Protein AF-A0A943BSS3-F1 (afdb_monomer)

Structure (mmCIF, N/CA/C/O backbone):
data_AF-A0A943BSS3-F1
#
_entry.id   AF-A0A943BSS3-F1
#
loop_
_atom_site.group_PDB
_atom_site.id
_atom_site.type_symbol
_atom_site.label_atom_id
_atom_site.label_alt_id
_atom_site.label_comp_id
_atom_site.label_asym_id
_atom_site.label_entity_id
_atom_site.label_seq_id
_atom_site.pdbx_PDB_ins_code
_atom_site.Cartn_x
_atom_site.Cartn_y
_atom_site.Cartn_z
_atom_site.occupancy
_atom_site.B_iso_or_equiv
_atom_site.auth_seq_id
_atom_site.auth_comp_id
_atom_site.auth_asym_id
_atom_site.auth_atom_id
_atom_site.pdbx_PDB_model_num
ATOM 1 N N . MET A 1 1 ? 13.956 9.698 -26.900 1.00 51.44 1 MET A N 1
ATOM 2 C CA . MET A 1 1 ? 13.496 8.402 -26.352 1.00 51.44 1 MET A CA 1
ATOM 3 C C . MET A 1 1 ? 12.654 8.726 -25.128 1.00 51.44 1 MET A C 1
ATOM 5 O O . MET A 1 1 ? 13.153 9.435 -24.266 1.00 51.44 1 MET A O 1
ATOM 9 N N . ARG A 1 2 ? 11.369 8.351 -25.101 1.00 75.06 2 ARG A N 1
ATOM 10 C CA . ARG A 1 2 ? 10.445 8.711 -24.008 1.00 75.06 2 ARG A CA 1
ATOM 11 C C . ARG A 1 2 ? 10.320 7.549 -23.025 1.00 75.06 2 ARG A C 1
ATOM 13 O O . ARG A 1 2 ? 10.444 6.405 -23.441 1.00 75.06 2 ARG A O 1
ATOM 20 N N . LEU A 1 3 ? 10.049 7.858 -21.759 1.00 84.06 3 LEU A N 1
ATOM 21 C CA . LEU A 1 3 ? 9.615 6.866 -20.773 1.00 84.06 3 LEU A CA 1
ATOM 22 C C . LEU A 1 3 ? 8.217 6.378 -21.173 1.00 84.06 3 LEU A C 1
ATOM 24 O O . LEU A 1 3 ? 7.279 7.179 -21.187 1.00 84.06 3 LEU A O 1
ATOM 28 N N . LEU A 1 4 ? 8.088 5.099 -21.529 1.00 86.12 4 LEU A N 1
ATOM 29 C CA . LEU A 1 4 ? 6.914 4.574 -22.239 1.00 86.12 4 LEU A CA 1
ATOM 30 C C . LEU A 1 4 ? 5.620 4.692 -21.421 1.00 86.12 4 LEU A C 1
ATOM 32 O O . LEU A 1 4 ? 4.562 5.019 -21.958 1.00 86.12 4 LEU A O 1
ATOM 36 N N . TYR A 1 5 ? 5.717 4.468 -20.110 1.00 89.88 5 TYR A N 1
ATOM 37 C CA . TYR A 1 5 ? 4.555 4.354 -19.228 1.00 89.88 5 TYR A CA 1
ATOM 38 C C . TYR A 1 5 ? 4.285 5.577 -18.361 1.00 89.88 5 TYR A C 1
ATOM 40 O O . TYR A 1 5 ? 3.317 5.566 -17.609 1.00 89.88 5 TYR A O 1
ATOM 48 N N . ALA A 1 6 ? 5.062 6.658 -18.490 1.00 85.25 6 ALA A N 1
ATOM 49 C CA . ALA A 1 6 ? 4.894 7.850 -17.651 1.00 85.25 6 ALA A CA 1
ATOM 50 C C . ALA A 1 6 ? 3.444 8.376 -17.658 1.00 85.25 6 ALA A C 1
ATOM 52 O O . ALA A 1 6 ? 2.872 8.624 -16.603 1.00 85.25 6 ALA A O 1
ATOM 53 N N . GLN A 1 7 ? 2.820 8.445 -18.839 1.00 88.50 7 GLN A N 1
ATOM 54 C CA . GLN A 1 7 ? 1.443 8.929 -19.008 1.00 88.50 7 GLN A CA 1
ATOM 55 C C . GLN A 1 7 ? 0.365 7.935 -18.548 1.00 88.50 7 GLN A C 1
ATOM 57 O O . GLN A 1 7 ? -0.782 8.328 -18.363 1.00 88.50 7 GLN A O 1
ATOM 62 N N . LYS A 1 8 ? 0.714 6.654 -18.380 1.00 89.69 8 LYS A N 1
ATOM 63 C CA . LYS A 1 8 ? -0.203 5.591 -17.943 1.00 89.69 8 LYS A CA 1
ATOM 64 C C . LYS A 1 8 ? -0.042 5.237 -16.462 1.00 89.69 8 LYS A C 1
ATOM 66 O O . LYS A 1 8 ? -0.850 4.494 -15.926 1.00 89.69 8 LYS A O 1
ATOM 71 N N . ALA A 1 9 ? 0.969 5.785 -15.790 1.00 89.75 9 ALA A N 1
ATOM 72 C CA . ALA A 1 9 ? 1.308 5.460 -14.406 1.00 89.75 9 ALA A CA 1
ATOM 73 C C . ALA A 1 9 ? 0.610 6.362 -13.367 1.00 89.75 9 ALA A C 1
ATOM 75 O O . ALA A 1 9 ? 1.067 6.472 -12.233 1.00 89.75 9 ALA A O 1
ATOM 76 N N . GLY A 1 10 ? -0.471 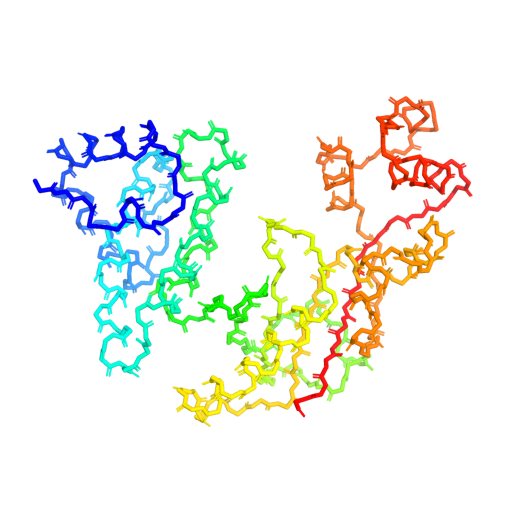7.054 -13.749 1.00 91.12 10 GLY A N 1
ATOM 77 C CA . GLY A 1 10 ? -1.236 7.911 -12.834 1.00 91.12 10 GLY A CA 1
ATOM 78 C C . GLY A 1 10 ? -0.480 9.145 -12.323 1.00 91.12 10 GLY A C 1
ATOM 79 O O . GLY A 1 10 ? -0.863 9.718 -11.308 1.00 91.12 10 GLY A O 1
ATOM 80 N N . ILE A 1 11 ? 0.605 9.546 -12.991 1.00 95.12 11 ILE A N 1
ATOM 81 C CA . ILE A 1 11 ? 1.418 10.704 -12.606 1.00 95.12 11 ILE A CA 1
ATOM 82 C C . ILE A 1 11 ? 0.799 11.984 -13.185 1.00 95.12 11 ILE A C 1
ATOM 84 O O . ILE A 1 11 ? 0.316 12.005 -14.317 1.00 95.12 11 ILE A O 1
ATOM 88 N N . GLU A 1 12 ? 0.856 13.070 -12.415 1.00 94.94 12 GLU A N 1
ATOM 89 C CA . GLU A 1 12 ? 0.438 14.406 -12.846 1.00 94.94 12 GLU A CA 1
ATOM 90 C C . GLU A 1 12 ? 1.186 14.852 -14.127 1.00 94.94 12 GLU A C 1
ATOM 92 O O . GLU A 1 12 ? 2.345 14.489 -14.362 1.00 94.94 12 GLU A O 1
ATOM 97 N N . ARG A 1 13 ? 0.503 15.597 -15.004 1.00 94.25 13 ARG A N 1
ATOM 98 C CA . ARG A 1 13 ? 0.972 15.903 -16.362 1.00 94.25 13 ARG A CA 1
ATOM 99 C C . ARG A 1 13 ? 2.279 16.697 -16.374 1.00 94.25 13 ARG A C 1
ATOM 101 O O . ARG A 1 13 ? 3.192 16.325 -17.115 1.00 94.25 13 ARG A O 1
ATOM 108 N N . ASP A 1 14 ? 2.396 17.749 -15.573 1.00 95.81 14 ASP A N 1
ATOM 109 C CA . ASP A 1 14 ? 3.599 18.583 -15.536 1.00 95.81 14 ASP A CA 1
ATOM 110 C C . ASP A 1 14 ? 4.799 17.779 -15.024 1.00 95.81 14 ASP A C 1
ATOM 112 O O . ASP A 1 14 ? 5.904 17.861 -15.578 1.00 95.81 14 ASP A O 1
ATOM 116 N N . LEU A 1 15 ? 4.591 16.927 -14.013 1.00 96.81 15 LEU A N 1
ATOM 117 C CA . LEU A 1 15 ? 5.623 16.005 -13.545 1.00 96.81 15 LEU A CA 1
ATOM 118 C C . LEU A 1 15 ? 6.009 14.971 -14.618 1.00 96.81 15 LEU A C 1
ATOM 120 O O . LEU A 1 15 ? 7.204 14.706 -14.786 1.00 96.81 15 LEU A O 1
ATOM 124 N N . CYS A 1 16 ? 5.050 14.434 -15.383 1.00 96.00 16 CYS A N 1
ATOM 125 C CA . CYS A 1 16 ? 5.323 13.540 -16.516 1.00 96.00 16 CYS A CA 1
ATOM 126 C C . CYS A 1 16 ? 6.240 14.197 -17.552 1.00 96.00 16 CYS A C 1
ATOM 128 O O . CYS A 1 16 ? 7.244 13.613 -17.973 1.00 96.00 16 CYS A O 1
ATOM 130 N N . GLU A 1 17 ? 5.922 15.425 -17.961 1.00 95.00 17 GLU A N 1
ATOM 131 C CA . GLU A 1 17 ? 6.738 16.164 -18.923 1.00 95.00 17 GLU A CA 1
ATOM 132 C C . GLU A 1 17 ? 8.134 16.444 -18.363 1.00 95.00 17 GLU A C 1
ATOM 134 O O . GLU A 1 17 ? 9.143 16.250 -19.050 1.00 95.00 17 GLU A O 1
ATOM 139 N N . LYS A 1 18 ? 8.210 16.845 -17.091 1.00 96.56 18 LYS A N 1
ATOM 140 C CA . LYS A 1 18 ? 9.469 17.125 -16.401 1.00 96.56 18 LYS A CA 1
ATOM 141 C C . LYS A 1 18 ? 10.369 15.894 -16.328 1.00 96.56 18 LYS A C 1
ATOM 143 O O . LYS A 1 18 ? 11.560 16.008 -16.624 1.00 96.56 18 LYS A O 1
ATOM 148 N N . VAL A 1 19 ? 9.835 14.729 -15.954 1.00 97.31 19 VAL A N 1
ATOM 149 C CA . VAL A 1 19 ? 10.632 13.497 -15.854 1.00 97.31 19 VAL A CA 1
ATOM 150 C C . VAL A 1 19 ? 11.053 12.982 -17.229 1.00 97.31 19 VAL A C 1
ATOM 152 O O . VAL A 1 19 ? 12.186 12.532 -17.373 1.00 97.31 19 VAL A O 1
ATOM 155 N N . CYS A 1 20 ? 10.218 13.135 -18.262 1.00 96.00 20 CYS A N 1
ATOM 156 C CA . CYS A 1 20 ? 10.593 12.774 -19.631 1.00 96.00 20 CYS A CA 1
ATOM 157 C C . CYS A 1 20 ? 11.745 13.646 -20.156 1.00 96.00 20 CYS A C 1
ATOM 159 O O . CYS A 1 20 ? 12.743 13.112 -20.635 1.00 96.00 20 CYS A O 1
ATOM 161 N N . ARG A 1 21 ? 11.679 14.976 -19.983 1.00 95.81 21 ARG A N 1
ATOM 162 C CA . ARG A 1 21 ? 12.788 15.884 -20.349 1.00 95.81 21 ARG A CA 1
ATOM 163 C C . ARG A 1 21 ? 14.048 15.611 -19.525 1.00 95.81 21 ARG A C 1
ATOM 165 O O . ARG A 1 21 ? 15.166 15.777 -20.010 1.00 95.81 21 ARG A O 1
ATOM 172 N N . TYR A 1 22 ? 13.885 15.228 -18.258 1.00 96.75 22 TYR A N 1
ATOM 173 C CA . TYR A 1 22 ? 15.005 14.835 -17.407 1.00 96.75 22 TYR A CA 1
ATOM 174 C C . TYR A 1 22 ? 15.656 13.541 -17.902 1.00 96.75 22 TYR A C 1
ATOM 176 O O . TYR A 1 22 ? 16.883 13.468 -17.946 1.00 96.75 22 TYR A O 1
ATOM 184 N N . TYR A 1 23 ? 14.854 12.557 -18.316 1.00 96.94 23 TYR A N 1
ATOM 185 C CA . TYR A 1 23 ? 15.327 11.298 -18.880 1.00 96.94 23 TYR A CA 1
ATOM 186 C C . TYR A 1 23 ? 16.159 11.510 -20.143 1.00 96.94 23 TYR A C 1
ATOM 188 O O . TYR A 1 23 ? 17.275 11.010 -20.209 1.00 96.94 23 TYR A O 1
ATOM 196 N N . GLU A 1 24 ? 15.684 12.326 -21.085 1.00 95.06 24 GLU A N 1
ATOM 197 C CA . GLU A 1 24 ? 16.395 12.613 -22.343 1.00 95.06 24 GLU A CA 1
ATOM 198 C C . GLU A 1 24 ? 17.810 13.176 -22.134 1.00 95.06 24 GLU A C 1
ATOM 200 O O . GLU A 1 24 ? 18.685 12.971 -22.967 1.00 95.06 24 GLU A O 1
ATOM 205 N N . LYS A 1 25 ? 18.058 13.856 -21.008 1.00 95.31 25 LYS A N 1
ATOM 206 C CA . LYS A 1 25 ? 19.373 14.419 -20.660 1.00 95.31 25 LYS A CA 1
ATOM 207 C C . LYS A 1 25 ? 20.292 13.453 -19.902 1.00 95.31 25 LYS A C 1
ATOM 209 O O . LYS A 1 25 ? 21.470 13.756 -19.734 1.00 95.31 25 LYS A O 1
ATOM 214 N N . HIS A 1 26 ? 19.767 12.345 -19.378 1.00 95.88 26 HIS A N 1
ATOM 215 C CA . HIS A 1 26 ? 20.481 11.460 -18.443 1.00 95.88 26 HIS A CA 1
ATOM 216 C C . HIS A 1 26 ? 20.252 9.965 -18.731 1.00 95.88 26 HIS A C 1
ATOM 218 O O . HIS A 1 26 ? 20.442 9.127 -17.841 1.00 95.88 26 HIS A O 1
ATOM 224 N N . ASP A 1 27 ? 19.830 9.628 -19.946 1.00 94.81 27 ASP A N 1
ATOM 225 C CA . ASP A 1 27 ? 19.319 8.316 -20.345 1.00 94.81 27 ASP A CA 1
ATOM 226 C C . ASP A 1 27 ? 20.287 7.169 -20.030 1.00 94.81 27 ASP A C 1
ATOM 228 O O . ASP A 1 27 ? 19.897 6.206 -19.375 1.00 94.81 27 ASP A O 1
ATOM 232 N N . ALA A 1 28 ? 21.569 7.294 -20.374 1.00 96.31 28 ALA A N 1
ATOM 233 C CA . ALA A 1 28 ? 22.574 6.262 -20.141 1.00 96.31 28 ALA A CA 1
ATOM 234 C C . ALA A 1 28 ? 22.694 5.897 -18.650 1.00 96.31 28 ALA A C 1
ATOM 236 O O . ALA A 1 28 ? 22.746 4.722 -18.273 1.00 96.31 28 ALA A O 1
ATOM 237 N N . LYS A 1 29 ? 22.693 6.907 -17.770 1.00 97.62 29 LYS A N 1
ATOM 238 C CA . LYS A 1 29 ? 22.801 6.703 -16.319 1.00 97.62 29 LYS A CA 1
ATOM 239 C C . LYS A 1 29 ? 21.507 6.151 -15.727 1.00 97.62 29 LYS A C 1
ATOM 241 O O . LYS A 1 29 ? 21.571 5.324 -14.814 1.00 97.62 29 LYS A O 1
ATOM 246 N N . ILE A 1 30 ? 20.360 6.620 -16.219 1.00 98.31 30 ILE A N 1
ATOM 247 C CA . ILE A 1 30 ? 19.044 6.147 -15.783 1.00 98.31 30 ILE A CA 1
ATOM 248 C C . ILE A 1 30 ? 18.852 4.695 -16.203 1.00 98.31 30 ILE A C 1
ATOM 250 O O . ILE A 1 30 ? 18.574 3.883 -15.335 1.00 98.31 30 ILE A O 1
ATOM 254 N N . ASN A 1 31 ? 19.103 4.337 -17.464 1.00 98.00 31 ASN A N 1
ATOM 255 C CA . ASN A 1 31 ? 18.974 2.965 -17.963 1.00 98.00 31 ASN A CA 1
ATOM 256 C C . ASN A 1 31 ? 19.828 1.990 -17.139 1.00 98.00 31 ASN A C 1
ATOM 258 O O . ASN A 1 31 ? 19.304 1.023 -16.595 1.00 98.00 31 ASN A O 1
ATOM 262 N N . LYS A 1 32 ? 21.113 2.310 -16.922 1.00 98.06 32 LYS A N 1
ATOM 263 C CA . LYS A 1 32 ? 22.016 1.485 -16.099 1.00 98.06 32 LYS A CA 1
ATOM 264 C C . LYS A 1 32 ? 21.546 1.333 -14.648 1.00 98.06 32 LYS A C 1
ATOM 266 O O . LYS A 1 32 ? 21.834 0.334 -13.997 1.00 98.06 32 LYS A O 1
ATOM 271 N N . THR A 1 33 ? 20.903 2.357 -14.090 1.00 98.38 33 THR A N 1
ATOM 272 C CA . THR A 1 33 ? 20.447 2.332 -12.692 1.00 98.38 33 THR A CA 1
ATOM 273 C C . THR A 1 33 ? 19.078 1.663 -12.559 1.00 98.38 33 THR A C 1
ATOM 275 O O . THR A 1 33 ? 18.853 0.948 -11.590 1.00 98.38 33 THR A O 1
ATOM 278 N N . ALA A 1 34 ? 18.195 1.841 -13.540 1.00 98.25 34 ALA A N 1
ATOM 279 C CA . ALA A 1 34 ? 16.907 1.169 -13.645 1.00 98.25 34 ALA A CA 1
ATOM 280 C C . ALA A 1 34 ? 17.079 -0.346 -13.779 1.00 98.25 34 ALA A C 1
ATOM 282 O O . ALA A 1 34 ? 16.405 -1.089 -13.079 1.00 98.25 34 ALA A O 1
ATOM 283 N N . GLU A 1 35 ? 18.034 -0.799 -14.595 1.00 98.38 35 GLU A N 1
ATOM 284 C CA . GLU A 1 35 ? 18.385 -2.218 -14.705 1.00 98.38 35 GLU A CA 1
ATOM 285 C C . GLU A 1 35 ? 18.848 -2.790 -13.357 1.00 98.38 35 GLU A C 1
ATOM 287 O O . GLU A 1 35 ? 18.368 -3.831 -12.926 1.00 98.38 35 GLU A O 1
ATOM 292 N N . LYS A 1 36 ? 19.715 -2.080 -12.622 1.00 98.31 36 LYS A N 1
ATOM 293 C CA . LYS A 1 36 ? 20.125 -2.503 -11.270 1.00 98.31 36 LYS A CA 1
ATOM 294 C C . LYS A 1 36 ? 18.947 -2.605 -10.305 1.00 98.31 36 LYS A C 1
ATOM 296 O O . LYS A 1 36 ? 18.897 -3.546 -9.520 1.00 98.31 36 LYS A O 1
ATOM 301 N N . PHE A 1 37 ? 18.033 -1.637 -10.353 1.00 98.38 37 PHE A N 1
ATOM 302 C CA . PHE A 1 37 ? 16.828 -1.640 -9.529 1.00 98.38 37 PHE A CA 1
ATOM 303 C C . PHE A 1 37 ? 15.933 -2.840 -9.863 1.00 98.38 37 PHE A C 1
ATOM 305 O O . PHE A 1 37 ? 15.531 -3.580 -8.967 1.00 98.38 37 PHE A O 1
ATOM 312 N N . TYR A 1 38 ? 15.703 -3.076 -11.157 1.00 98.38 38 TYR A N 1
ATOM 313 C CA . TYR A 1 38 ? 14.974 -4.231 -11.675 1.00 98.38 38 TYR A CA 1
ATOM 314 C C . TYR A 1 38 ? 15.592 -5.558 -11.220 1.00 98.38 38 TYR A C 1
ATOM 316 O O . TYR A 1 38 ? 14.886 -6.412 -10.700 1.00 98.38 38 TYR A O 1
ATOM 324 N N . LEU A 1 39 ? 16.919 -5.682 -11.260 1.00 97.75 39 LEU A N 1
ATOM 325 C CA . LEU A 1 39 ? 17.653 -6.865 -10.792 1.00 97.75 39 LEU A CA 1
ATOM 326 C C . LEU A 1 39 ? 17.740 -6.999 -9.254 1.00 97.75 39 LEU A C 1
ATOM 328 O O . LEU A 1 39 ? 18.481 -7.842 -8.754 1.00 97.75 39 LEU A O 1
ATOM 332 N N . GLY A 1 40 ? 17.025 -6.170 -8.488 1.00 96.19 40 GLY A N 1
ATOM 333 C CA . GLY A 1 40 ? 16.893 -6.320 -7.033 1.00 96.19 40 GLY A CA 1
ATOM 334 C C . GLY A 1 40 ? 17.825 -5.450 -6.188 1.00 96.19 40 GLY A C 1
ATOM 335 O O . GLY A 1 40 ? 17.764 -5.504 -4.962 1.00 96.19 40 GLY A O 1
ATOM 336 N N . ASN A 1 41 ? 18.667 -4.609 -6.796 1.00 96.81 41 ASN A N 1
ATOM 337 C CA . ASN A 1 41 ? 19.534 -3.687 -6.061 1.00 96.81 41 ASN A CA 1
ATOM 338 C C . ASN A 1 41 ? 18.831 -2.343 -5.817 1.00 96.81 41 ASN A C 1
ATOM 340 O O . ASN A 1 41 ? 19.109 -1.352 -6.491 1.00 96.81 41 ASN A O 1
ATOM 344 N N . ASP A 1 42 ? 17.943 -2.286 -4.825 1.00 93.62 42 ASP A N 1
ATOM 345 C CA . ASP A 1 42 ? 17.224 -1.060 -4.453 1.00 93.62 42 ASP A CA 1
ATOM 346 C C . ASP A 1 42 ? 18.146 0.051 -3.910 1.00 93.62 42 ASP A C 1
ATOM 348 O O . ASP A 1 42 ? 17.896 1.246 -4.109 1.00 93.62 42 ASP A O 1
ATOM 352 N N . LEU A 1 43 ? 19.273 -0.324 -3.300 1.00 96.56 43 LEU A N 1
ATOM 353 C CA . LEU A 1 43 ? 20.273 0.605 -2.770 1.00 96.56 43 LEU A CA 1
ATOM 354 C C . LEU A 1 43 ? 20.869 1.529 -3.842 1.00 96.56 43 LEU A C 1
ATOM 356 O O . LEU A 1 43 ? 21.365 2.608 -3.503 1.00 96.56 43 LEU A O 1
ATOM 360 N N . CYS A 1 44 ? 20.793 1.168 -5.129 1.00 97.25 44 CYS A N 1
ATOM 361 C CA . CYS A 1 44 ? 21.296 2.001 -6.224 1.00 97.25 44 CYS A CA 1
ATOM 362 C C . CYS A 1 44 ? 20.599 3.374 -6.323 1.00 97.25 44 CYS A C 1
ATOM 364 O O . CYS A 1 44 ? 21.159 4.312 -6.905 1.00 97.25 44 CYS A O 1
ATOM 366 N N . LEU A 1 45 ? 19.405 3.506 -5.733 1.00 97.81 45 LEU A N 1
ATOM 367 C CA . LEU A 1 45 ? 18.601 4.731 -5.686 1.00 97.81 45 LEU A CA 1
ATOM 368 C C . LEU A 1 45 ? 18.784 5.556 -4.398 1.00 97.81 45 LEU A C 1
ATOM 370 O O . LEU A 1 45 ? 18.246 6.668 -4.282 1.00 97.81 45 LEU A O 1
ATOM 374 N N . ASN A 1 46 ? 19.588 5.076 -3.445 1.00 96.81 46 ASN A N 1
ATOM 375 C CA . ASN A 1 46 ? 19.939 5.854 -2.259 1.00 96.81 46 ASN A CA 1
ATOM 376 C C . ASN A 1 46 ? 20.689 7.138 -2.657 1.00 96.81 46 ASN A C 1
ATOM 378 O O . ASN A 1 46 ? 21.498 7.156 -3.589 1.00 96.81 46 ASN A O 1
ATOM 382 N N . ASN A 1 47 ? 20.408 8.228 -1.938 1.00 95.38 47 ASN A N 1
ATOM 383 C CA . ASN A 1 47 ? 21.024 9.549 -2.136 1.00 95.38 47 ASN A CA 1
ATOM 384 C C . ASN A 1 47 ? 20.873 10.139 -3.556 1.00 95.38 47 ASN A C 1
ATOM 386 O O . ASN A 1 47 ? 21.588 11.070 -3.923 1.00 95.38 47 ASN A O 1
ATOM 390 N N . LYS A 1 48 ? 19.968 9.599 -4.383 1.00 97.50 48 LYS A N 1
ATOM 391 C CA . LYS A 1 48 ? 19.583 10.195 -5.669 1.00 97.50 48 LYS A CA 1
ATOM 392 C C . LYS A 1 48 ? 18.474 11.221 -5.464 1.00 97.50 48 LYS A C 1
ATOM 394 O O . LYS A 1 48 ? 17.725 11.134 -4.496 1.00 97.50 48 LYS A O 1
ATOM 399 N N . SER A 1 49 ? 18.362 12.173 -6.388 1.00 98.00 49 SER A N 1
ATOM 400 C CA . SER A 1 49 ? 17.230 13.098 -6.396 1.00 98.00 49 SER A CA 1
ATOM 401 C C . SER A 1 49 ? 15.927 12.347 -6.672 1.00 98.00 49 SER A C 1
ATOM 403 O O . SER A 1 49 ? 15.913 11.346 -7.392 1.00 98.00 49 SER A O 1
ATOM 405 N N . ASP A 1 50 ? 14.821 12.861 -6.149 1.00 98.31 50 ASP A N 1
ATOM 406 C CA . ASP A 1 50 ? 13.498 12.252 -6.319 1.00 98.31 50 ASP A CA 1
ATOM 407 C C . ASP A 1 50 ? 13.089 12.130 -7.791 1.00 98.31 50 ASP A C 1
ATOM 409 O O . ASP A 1 50 ? 12.470 11.145 -8.189 1.00 98.31 50 ASP A O 1
ATOM 413 N N . LEU A 1 51 ? 13.487 13.089 -8.633 1.00 97.94 51 LEU A N 1
ATOM 414 C CA . LEU A 1 51 ? 13.232 13.028 -10.072 1.00 97.94 51 LEU A CA 1
ATOM 415 C C . LEU A 1 51 ? 14.058 11.930 -10.763 1.00 97.94 51 LEU A C 1
ATOM 417 O O . LEU A 1 51 ? 13.559 11.258 -11.663 1.00 97.94 51 LEU A O 1
ATOM 421 N N . PHE A 1 52 ? 15.301 11.708 -10.322 1.00 98.50 52 PHE A N 1
ATOM 422 C CA . PHE A 1 52 ? 16.133 10.616 -10.831 1.00 98.50 52 PHE A CA 1
ATOM 423 C C . PHE A 1 52 ? 15.571 9.253 -10.414 1.00 98.50 52 PHE A C 1
ATOM 425 O O . PHE A 1 52 ? 15.530 8.333 -11.229 1.00 98.50 52 PHE A O 1
ATOM 432 N N . ARG A 1 53 ? 15.102 9.129 -9.164 1.00 98.62 53 ARG A N 1
ATOM 433 C CA . ARG A 1 53 ? 14.415 7.926 -8.668 1.00 98.62 53 ARG A CA 1
ATOM 434 C C . ARG A 1 53 ? 13.170 7.625 -9.491 1.00 98.62 53 ARG A C 1
ATOM 436 O O . ARG A 1 53 ? 13.034 6.504 -9.966 1.00 98.62 53 ARG A O 1
ATOM 443 N N . LEU A 1 54 ? 12.327 8.633 -9.723 1.00 98.44 54 LEU A N 1
ATOM 444 C CA . LEU A 1 54 ? 11.123 8.498 -10.541 1.00 98.44 54 LEU A CA 1
ATOM 445 C C . LEU A 1 54 ? 11.453 8.000 -11.954 1.00 98.44 54 LEU A C 1
ATOM 447 O O . LEU A 1 54 ? 10.855 7.033 -12.415 1.00 98.44 54 LEU A O 1
ATOM 451 N N . ALA A 1 55 ? 12.443 8.606 -12.617 1.00 98.31 55 ALA A N 1
ATOM 452 C CA . ALA A 1 55 ? 12.848 8.187 -13.957 1.00 98.31 55 ALA A CA 1
ATOM 453 C C . ALA A 1 55 ? 13.375 6.741 -13.991 1.00 98.31 55 ALA A C 1
ATOM 455 O O . ALA A 1 55 ? 13.064 5.999 -14.920 1.00 98.31 55 ALA A O 1
ATOM 456 N N . CYS A 1 56 ? 14.144 6.323 -12.977 1.00 98.38 56 CYS A N 1
ATOM 457 C CA . CYS A 1 56 ? 14.644 4.950 -12.890 1.00 98.38 56 CYS A CA 1
ATOM 458 C C . CYS A 1 56 ? 13.524 3.934 -12.666 1.00 98.38 56 CYS A C 1
ATOM 460 O O . CYS A 1 56 ? 13.541 2.891 -13.308 1.00 98.38 56 CYS A O 1
ATOM 462 N N . VAL A 1 57 ? 12.555 4.226 -11.794 1.00 98.38 57 VAL A N 1
ATOM 463 C CA . VAL A 1 57 ? 11.427 3.314 -11.540 1.00 98.38 57 VAL A CA 1
ATOM 464 C C . VAL A 1 57 ? 10.514 3.221 -12.766 1.00 98.38 57 VAL A C 1
ATOM 466 O O . VAL A 1 57 ? 10.162 2.119 -13.169 1.00 98.38 57 VAL A O 1
ATOM 469 N N . LEU A 1 58 ? 10.213 4.344 -13.429 1.00 98.06 58 LEU A N 1
ATOM 470 C CA . LEU A 1 58 ? 9.452 4.335 -14.686 1.00 98.06 58 LEU A CA 1
ATOM 471 C C . LEU A 1 58 ? 10.151 3.524 -15.777 1.00 98.06 58 LEU A C 1
ATOM 473 O O . LEU A 1 58 ? 9.495 2.780 -16.499 1.00 98.06 58 LEU A O 1
ATOM 477 N N . LYS A 1 59 ? 11.480 3.638 -15.878 1.00 98.06 59 LYS A N 1
ATOM 478 C CA . LYS A 1 59 ? 12.254 2.815 -16.806 1.00 98.06 59 LYS A CA 1
ATOM 479 C C . LYS A 1 59 ? 12.260 1.342 -16.388 1.00 98.06 59 LYS A C 1
ATOM 481 O O . LYS A 1 59 ? 12.194 0.478 -17.253 1.00 98.06 59 LYS A O 1
ATOM 486 N N . ALA A 1 60 ? 12.303 1.047 -15.089 1.00 98.19 60 ALA A N 1
ATOM 487 C CA . ALA A 1 60 ? 12.237 -0.321 -14.582 1.00 98.19 60 ALA A CA 1
ATOM 488 C C . ALA A 1 60 ? 10.901 -1.002 -14.918 1.00 98.19 60 ALA A C 1
ATOM 490 O O . ALA A 1 60 ? 10.899 -2.173 -15.283 1.00 98.19 60 ALA A O 1
ATOM 491 N N . PHE A 1 61 ? 9.791 -0.256 -14.906 1.00 98.12 61 PHE A N 1
ATOM 492 C CA . PHE A 1 61 ? 8.487 -0.768 -15.332 1.00 98.12 61 PHE A CA 1
ATOM 493 C C . PHE A 1 61 ? 8.446 -1.223 -16.796 1.00 98.12 61 PHE A C 1
ATOM 495 O O . PHE A 1 61 ? 7.627 -2.072 -17.130 1.00 98.12 61 PHE A O 1
ATOM 502 N N . GLU A 1 62 ? 9.333 -0.731 -17.666 1.00 96.81 62 GLU A N 1
ATOM 503 C CA . GLU A 1 62 ? 9.461 -1.257 -19.032 1.00 96.81 62 GLU A CA 1
ATOM 504 C C . GLU A 1 62 ? 10.010 -2.689 -19.047 1.00 96.81 62 GLU A C 1
ATOM 506 O O . GLU A 1 62 ? 9.554 -3.506 -19.843 1.00 96.81 62 GLU A O 1
ATOM 511 N N . TYR A 1 63 ? 10.935 -3.025 -18.141 1.00 97.12 63 TYR A N 1
ATOM 512 C CA . TYR A 1 63 ? 11.396 -4.405 -17.964 1.00 97.12 63 TYR A CA 1
ATOM 513 C C . TYR A 1 63 ? 10.315 -5.261 -17.308 1.00 97.12 63 TYR A C 1
ATOM 515 O O . TYR A 1 63 ? 9.988 -6.324 -17.825 1.00 97.12 63 TYR A O 1
ATOM 523 N N . THR A 1 64 ? 9.701 -4.757 -16.234 1.00 97.50 64 THR A N 1
ATOM 524 C CA . THR A 1 64 ? 8.623 -5.454 -15.525 1.00 97.50 64 THR A CA 1
ATOM 525 C C . THR A 1 64 ? 7.451 -5.780 -16.450 1.00 97.50 64 THR A C 1
ATOM 527 O O . THR A 1 64 ? 6.900 -6.870 -16.364 1.00 97.50 64 THR A O 1
ATOM 530 N N . HIS A 1 65 ? 7.076 -4.893 -17.376 1.00 98.25 65 HIS A N 1
ATOM 531 C CA . HIS A 1 65 ? 6.002 -5.186 -18.331 1.00 98.25 65 HIS A CA 1
ATOM 532 C C . HIS A 1 65 ? 6.310 -6.401 -19.218 1.00 98.25 65 HIS A C 1
ATOM 534 O O . HIS A 1 65 ? 5.417 -7.205 -19.469 1.00 98.25 65 HIS A O 1
ATOM 540 N N . ASN A 1 66 ? 7.572 -6.608 -19.612 1.00 98.00 66 ASN A N 1
ATOM 541 C CA . ASN A 1 66 ? 7.958 -7.827 -20.330 1.00 98.00 66 ASN A CA 1
ATOM 542 C C . ASN A 1 66 ? 7.719 -9.083 -19.479 1.00 98.00 66 ASN A C 1
ATOM 544 O O . ASN A 1 66 ? 7.322 -10.115 -20.020 1.00 98.00 66 ASN A O 1
ATOM 548 N N . ASP A 1 67 ? 7.911 -8.998 -18.160 1.00 98.12 67 ASP A N 1
ATOM 549 C CA . ASP A 1 67 ? 7.596 -10.102 -17.252 1.00 98.12 67 ASP A CA 1
ATOM 550 C C . ASP A 1 67 ? 6.085 -10.336 -17.152 1.00 98.12 67 ASP A C 1
ATOM 552 O O . ASP A 1 67 ? 5.658 -11.489 -17.172 1.00 98.12 67 ASP A O 1
ATOM 556 N N . TYR A 1 68 ? 5.260 -9.283 -17.126 1.00 98.44 68 TYR A N 1
ATOM 557 C CA . TYR A 1 68 ? 3.797 -9.420 -17.215 1.00 98.44 68 TYR A CA 1
ATOM 558 C C . TYR A 1 68 ? 3.387 -10.151 -18.500 1.00 98.44 68 TYR A C 1
ATOM 560 O O . TYR A 1 68 ? 2.665 -11.145 -18.435 1.00 98.44 68 TYR A O 1
ATOM 568 N N . VAL A 1 69 ? 3.920 -9.731 -19.654 1.00 98.38 69 VAL A N 1
ATOM 569 C CA . VAL A 1 69 ? 3.659 -10.370 -20.956 1.00 98.38 69 VAL A CA 1
ATOM 570 C C . VAL A 1 69 ? 4.103 -11.835 -20.954 1.00 98.38 69 VAL A C 1
ATOM 572 O O . VAL A 1 69 ? 3.350 -12.711 -21.382 1.00 98.38 69 VAL A O 1
ATOM 575 N N . LYS A 1 70 ? 5.299 -12.131 -20.432 1.00 98.06 70 LYS A N 1
ATOM 576 C CA . LYS A 1 70 ? 5.834 -13.499 -20.340 1.00 98.06 70 LYS A CA 1
ATOM 577 C C . LYS A 1 70 ? 4.958 -14.403 -19.470 1.00 98.06 70 LYS A C 1
ATOM 579 O O . LYS A 1 70 ? 4.743 -15.559 -19.831 1.00 98.06 70 LYS A O 1
ATOM 584 N N . ASN A 1 71 ? 4.438 -13.872 -18.365 1.00 97.50 71 ASN A N 1
ATOM 585 C CA . ASN A 1 71 ? 3.531 -14.576 -17.456 1.00 97.50 71 ASN A CA 1
ATOM 586 C C . ASN A 1 71 ? 2.058 -14.505 -17.893 1.00 97.50 71 ASN A C 1
ATOM 588 O O . ASN A 1 71 ? 1.193 -15.030 -17.201 1.00 97.50 71 ASN A O 1
ATOM 592 N N . ARG A 1 72 ? 1.769 -13.891 -19.051 1.00 98.06 72 ARG A N 1
ATOM 593 C CA . ARG A 1 72 ? 0.418 -13.723 -19.613 1.00 98.06 72 ARG A CA 1
ATOM 594 C C . ARG A 1 72 ? -0.550 -12.985 -18.681 1.00 98.06 72 ARG A C 1
ATOM 596 O O . ARG A 1 72 ? -1.756 -13.190 -18.763 1.00 98.06 72 ARG A O 1
ATOM 603 N N . ILE A 1 73 ? -0.028 -12.109 -17.828 1.00 98.56 73 ILE A N 1
ATOM 604 C CA . ILE A 1 73 ? -0.838 -11.231 -16.986 1.00 98.56 73 ILE A CA 1
ATOM 605 C C . ILE A 1 73 ? -1.244 -10.017 -17.826 1.00 98.56 73 ILE A C 1
ATOM 607 O O . ILE A 1 73 ? -0.406 -9.405 -18.485 1.00 98.56 73 ILE A O 1
ATOM 611 N N . SER A 1 74 ? -2.531 -9.667 -17.805 1.00 98.06 74 SER A N 1
ATOM 612 C CA . SER A 1 74 ? -3.086 -8.591 -18.635 1.00 98.06 74 SER A CA 1
ATOM 613 C C . SER A 1 74 ? -2.441 -7.224 -18.377 1.00 98.06 74 SER A C 1
ATOM 615 O O . SER A 1 74 ? -2.153 -6.875 -17.228 1.00 98.06 74 SER A O 1
ATOM 617 N N . ASP A 1 75 ? -2.362 -6.409 -19.429 1.00 97.81 75 ASP A N 1
ATOM 618 C CA . ASP A 1 75 ? -1.934 -5.007 -19.373 1.00 97.81 75 ASP A CA 1
ATOM 619 C C . ASP A 1 75 ? -2.750 -4.163 -18.382 1.00 97.81 75 ASP A C 1
ATOM 621 O O . ASP A 1 75 ? -2.191 -3.277 -17.739 1.00 97.81 75 ASP A O 1
ATOM 625 N N . ASP A 1 76 ? -4.043 -4.446 -18.208 1.00 97.62 76 ASP A N 1
ATOM 626 C CA . ASP A 1 76 ? -4.8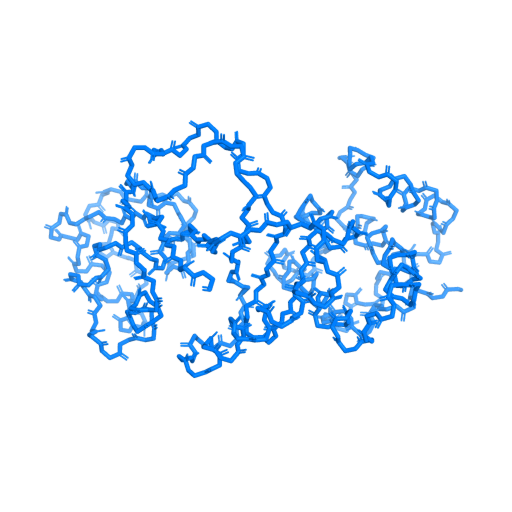92 -3.714 -17.261 1.00 97.62 76 ASP A CA 1
ATOM 627 C C . ASP A 1 76 ? -4.389 -3.877 -15.819 1.00 97.62 76 ASP A C 1
ATOM 629 O O . ASP A 1 76 ? -4.194 -2.887 -15.117 1.00 97.62 76 ASP A O 1
ATOM 633 N N . VAL A 1 77 ? -4.059 -5.108 -15.404 1.00 98.56 77 VAL A N 1
ATOM 634 C CA . VAL A 1 77 ? -3.455 -5.370 -14.082 1.00 98.56 77 VAL A CA 1
ATOM 635 C C . VAL A 1 77 ? -2.100 -4.676 -13.955 1.00 98.56 77 VAL A C 1
ATOM 637 O O . VAL A 1 77 ? -1.788 -4.135 -12.892 1.00 98.56 77 VAL A O 1
ATOM 640 N N . PHE A 1 78 ? -1.296 -4.649 -15.021 1.00 98.50 78 PHE A N 1
ATOM 641 C CA . PHE A 1 78 ? -0.023 -3.931 -15.016 1.00 98.50 78 PHE A CA 1
ATOM 642 C C . PHE A 1 78 ? -0.226 -2.429 -14.785 1.00 98.50 78 PHE A C 1
ATOM 644 O O . PHE A 1 78 ? 0.364 -1.873 -13.857 1.00 98.50 78 PHE A O 1
ATOM 651 N N . PHE A 1 79 ? -1.073 -1.774 -15.587 1.00 97.94 79 PHE A N 1
ATOM 652 C CA . PHE A 1 79 ? -1.311 -0.333 -15.494 1.00 97.94 79 PHE A CA 1
ATOM 653 C C . PHE A 1 79 ? -1.972 0.063 -14.171 1.00 97.94 79 PHE A C 1
ATOM 655 O O . PHE A 1 79 ? -1.538 1.034 -13.544 1.00 97.94 79 PHE A O 1
ATOM 662 N N . ASP A 1 80 ? -2.931 -0.728 -13.688 1.00 97.19 80 ASP A N 1
ATOM 663 C CA . ASP A 1 80 ? -3.528 -0.542 -12.366 1.00 97.19 80 ASP A CA 1
ATOM 664 C C . ASP A 1 80 ? -2.474 -0.648 -11.264 1.00 97.19 80 ASP A C 1
ATOM 666 O O . ASP A 1 80 ? -2.426 0.194 -10.363 1.00 97.19 80 ASP A O 1
ATOM 670 N N . THR A 1 81 ? -1.588 -1.640 -11.340 1.00 98.31 81 THR A N 1
ATOM 671 C CA . THR A 1 81 ? -0.527 -1.845 -10.349 1.00 98.31 81 THR A CA 1
ATOM 672 C C . THR A 1 81 ? 0.453 -0.679 -10.341 1.00 98.31 81 THR A C 1
ATOM 674 O O . THR A 1 81 ? 0.676 -0.076 -9.291 1.00 98.31 81 THR A O 1
ATOM 677 N N . ILE A 1 82 ? 0.997 -0.288 -11.497 1.00 97.25 82 ILE A N 1
ATOM 678 C CA . ILE A 1 82 ? 2.000 0.783 -11.548 1.00 97.25 82 ILE A CA 1
ATOM 679 C C . ILE A 1 82 ? 1.418 2.172 -11.271 1.00 97.25 82 ILE A C 1
ATOM 681 O O . ILE A 1 82 ? 2.186 3.078 -10.951 1.00 97.25 82 ILE A O 1
ATOM 685 N N . SER A 1 83 ? 0.091 2.349 -11.338 1.00 96.25 83 SER A N 1
ATOM 686 C CA . SER A 1 83 ? -0.577 3.618 -11.004 1.00 96.25 83 SER A CA 1
ATOM 687 C C . SER A 1 83 ? -0.294 4.107 -9.577 1.00 96.25 83 SER A C 1
ATOM 689 O O . SER A 1 83 ? -0.406 5.302 -9.300 1.00 96.25 83 SER A O 1
ATOM 691 N N . ASP A 1 84 ? 0.135 3.211 -8.680 1.00 95.81 84 ASP A N 1
ATOM 692 C CA . ASP A 1 84 ? 0.522 3.553 -7.309 1.00 95.81 84 ASP A CA 1
ATOM 693 C C . ASP A 1 84 ? 1.670 4.572 -7.260 1.00 95.81 84 ASP A C 1
ATOM 695 O O . ASP A 1 84 ? 1.738 5.402 -6.354 1.00 95.81 84 ASP A O 1
ATOM 699 N N . ILE A 1 85 ? 2.552 4.591 -8.268 1.00 97.25 85 ILE A N 1
ATOM 700 C CA . ILE A 1 85 ? 3.639 5.577 -8.331 1.00 97.25 85 ILE A CA 1
ATOM 701 C C . ILE A 1 85 ? 3.108 7.016 -8.380 1.00 97.25 85 ILE A C 1
ATOM 703 O O . ILE A 1 85 ? 3.729 7.909 -7.804 1.00 97.25 85 ILE A O 1
ATOM 707 N N . GLY A 1 86 ? 1.949 7.238 -9.011 1.00 96.50 86 GLY A N 1
ATOM 708 C CA . GLY A 1 86 ? 1.274 8.531 -9.048 1.00 96.50 86 GLY A CA 1
ATOM 709 C C . GLY A 1 86 ? 0.871 9.015 -7.657 1.00 96.50 86 GLY A C 1
ATOM 710 O O . GLY A 1 86 ? 1.124 10.170 -7.312 1.00 96.50 86 GLY A O 1
ATOM 711 N N . ILE A 1 87 ? 0.354 8.108 -6.820 1.00 95.12 87 ILE A N 1
ATOM 712 C CA . ILE A 1 87 ? -0.008 8.387 -5.422 1.00 95.12 87 ILE A CA 1
ATOM 713 C C . ILE A 1 87 ? 1.233 8.825 -4.637 1.00 95.12 87 ILE A C 1
ATOM 715 O O . ILE A 1 87 ? 1.209 9.846 -3.949 1.00 95.12 87 ILE A O 1
ATOM 719 N N . TRP A 1 88 ? 2.347 8.102 -4.776 1.00 96.44 88 TRP A N 1
ATOM 720 C CA . TRP A 1 88 ? 3.594 8.444 -4.082 1.00 96.44 88 TRP A CA 1
ATOM 721 C C . TRP A 1 88 ? 4.239 9.732 -4.594 1.00 96.44 88 TRP A C 1
ATOM 723 O O . TRP A 1 88 ? 4.898 10.439 -3.828 1.00 96.44 88 TRP A O 1
ATOM 733 N N . CYS A 1 89 ? 4.051 10.067 -5.871 1.00 97.19 89 CYS A N 1
ATOM 734 C CA . CYS A 1 89 ? 4.435 11.369 -6.399 1.00 97.19 89 CYS A CA 1
ATOM 735 C C . CYS A 1 89 ? 3.593 12.495 -5.790 1.00 97.19 89 CYS A C 1
ATOM 737 O O . CYS A 1 89 ? 4.168 13.496 -5.360 1.00 97.19 89 CYS A O 1
ATOM 739 N N . GLU A 1 90 ? 2.273 12.320 -5.683 1.00 95.25 90 GLU A N 1
ATOM 740 C CA . GLU A 1 90 ? 1.373 13.298 -5.061 1.00 95.25 90 GLU A CA 1
ATOM 741 C C . GLU A 1 90 ? 1.726 13.523 -3.583 1.00 95.25 90 GLU A C 1
ATOM 743 O O . GLU A 1 90 ? 1.871 14.667 -3.148 1.00 95.25 90 GLU A O 1
ATOM 748 N N . GLU A 1 91 ? 1.947 12.448 -2.817 1.00 92.88 91 GLU A N 1
ATOM 749 C CA . GLU A 1 91 ? 2.368 12.534 -1.410 1.00 92.88 91 GLU A CA 1
ATOM 750 C C . GLU A 1 91 ? 3.728 13.236 -1.248 1.00 92.88 91 GLU A C 1
ATOM 752 O O . GLU A 1 91 ? 3.976 13.892 -0.236 1.00 92.88 91 GLU A O 1
ATOM 757 N N . ASN A 1 92 ? 4.579 13.194 -2.277 1.00 95.50 92 ASN A N 1
ATOM 758 C CA . ASN A 1 92 ? 5.833 13.944 -2.340 1.00 95.50 92 ASN A CA 1
ATOM 759 C C . ASN A 1 92 ? 5.687 15.332 -3.003 1.00 95.50 92 ASN A C 1
ATOM 761 O O . ASN A 1 92 ? 6.645 15.869 -3.573 1.00 95.50 92 ASN A O 1
ATOM 765 N N . ALA A 1 93 ? 4.484 15.916 -2.970 1.00 95.88 93 ALA A N 1
ATOM 766 C CA . ALA A 1 93 ? 4.161 17.217 -3.558 1.00 95.88 93 ALA A CA 1
ATOM 767 C C . ALA A 1 93 ? 4.587 17.345 -5.036 1.00 95.88 93 ALA A C 1
ATOM 769 O O . ALA A 1 93 ? 5.064 18.397 -5.466 1.00 95.88 93 ALA A O 1
ATOM 770 N N . ASN A 1 94 ? 4.485 16.249 -5.794 1.00 96.75 94 ASN A N 1
ATOM 771 C CA . ASN A 1 94 ? 4.882 16.129 -7.198 1.00 96.75 94 ASN A CA 1
ATOM 772 C C . ASN A 1 94 ? 6.331 16.572 -7.493 1.00 96.75 94 ASN A C 1
ATOM 774 O O . ASN A 1 94 ? 6.661 17.015 -8.594 1.00 96.75 94 ASN A O 1
ATOM 778 N N . LYS A 1 95 ? 7.246 16.429 -6.523 1.00 96.50 95 LYS A N 1
ATOM 779 C CA . LYS A 1 95 ? 8.679 16.738 -6.710 1.00 96.50 95 LYS A CA 1
ATOM 780 C C . LYS A 1 95 ? 9.471 15.597 -7.361 1.00 96.50 95 LYS A C 1
ATOM 782 O O . LYS A 1 95 ? 10.609 15.805 -7.788 1.00 96.50 95 LYS A O 1
ATOM 787 N N . GLY A 1 96 ? 8.872 14.413 -7.454 1.00 97.50 96 GLY A N 1
ATOM 788 C CA . GLY A 1 96 ? 9.484 13.163 -7.898 1.00 97.50 96 GLY A CA 1
ATOM 789 C C . GLY A 1 96 ? 9.065 12.022 -6.972 1.00 97.50 96 GLY A C 1
ATOM 790 O O . GLY A 1 96 ? 8.016 12.105 -6.338 1.00 97.50 96 GLY A O 1
ATOM 791 N N . LEU A 1 97 ? 9.893 10.985 -6.846 1.00 97.94 97 LEU A N 1
ATOM 792 C CA . LEU A 1 97 ? 9.604 9.812 -6.023 1.00 97.94 97 LEU A CA 1
ATOM 793 C C . LEU A 1 97 ? 10.538 9.705 -4.810 1.00 97.94 97 LEU A C 1
ATOM 795 O O . LEU A 1 97 ? 11.725 9.410 -4.960 1.00 97.94 97 LEU A O 1
ATOM 799 N N . SER A 1 98 ? 9.983 9.881 -3.610 1.00 96.06 98 SER A N 1
ATOM 800 C CA . SER A 1 98 ? 10.692 9.661 -2.343 1.00 96.06 98 SER A CA 1
ATOM 801 C C . SER A 1 98 ? 10.571 8.207 -1.865 1.00 96.06 98 SER A C 1
ATOM 803 O O . SER A 1 98 ? 11.574 7.598 -1.493 1.00 96.06 98 SER A O 1
ATOM 805 N N . ASN A 1 99 ? 9.377 7.606 -1.955 1.00 94.50 99 ASN A N 1
ATOM 806 C CA . ASN A 1 99 ? 9.089 6.258 -1.450 1.00 94.50 99 ASN A CA 1
ATOM 807 C C . ASN A 1 99 ? 9.451 5.116 -2.428 1.00 94.50 99 ASN A C 1
ATOM 809 O O . ASN A 1 99 ? 8.713 4.151 -2.598 1.00 94.50 99 ASN A O 1
ATOM 813 N N . PHE A 1 100 ? 10.602 5.197 -3.098 1.00 95.62 100 PHE A N 1
ATOM 814 C CA . PHE A 1 100 ? 10.984 4.234 -4.146 1.00 95.62 100 PHE A CA 1
ATOM 815 C C . PHE A 1 100 ? 11.134 2.783 -3.653 1.00 95.62 100 PHE A C 1
ATOM 817 O O . PHE A 1 100 ? 10.980 1.852 -4.438 1.00 95.62 100 PHE A O 1
ATOM 824 N N . ARG A 1 101 ? 11.434 2.573 -2.363 1.00 95.88 101 ARG A N 1
ATOM 825 C CA . ARG A 1 101 ? 11.608 1.228 -1.788 1.00 95.88 101 ARG A CA 1
ATOM 826 C C . ARG A 1 101 ? 10.320 0.419 -1.791 1.00 95.88 101 ARG A C 1
ATOM 828 O O . ARG A 1 101 ? 10.389 -0.798 -1.869 1.00 95.88 101 ARG A O 1
ATOM 835 N N . TRP A 1 102 ? 9.169 1.081 -1.726 1.00 96.69 102 TRP A N 1
ATOM 836 C CA . TRP A 1 102 ? 7.870 0.432 -1.860 1.00 96.69 102 TRP A CA 1
ATOM 837 C C . TRP A 1 102 ? 7.625 -0.078 -3.288 1.00 96.69 102 TRP A C 1
ATOM 839 O O . TRP A 1 102 ? 7.126 -1.182 -3.499 1.00 96.69 102 TRP A O 1
ATOM 849 N N . LEU A 1 103 ? 8.067 0.690 -4.288 1.00 97.31 103 LEU A N 1
ATOM 850 C CA . LEU A 1 103 ? 7.862 0.364 -5.699 1.00 97.31 103 LEU A CA 1
ATOM 851 C C . LEU A 1 103 ? 8.707 -0.828 -6.171 1.00 97.31 103 LEU A C 1
ATOM 853 O O . LEU A 1 103 ? 8.430 -1.368 -7.239 1.00 97.31 103 LEU A O 1
ATOM 857 N N . LYS A 1 104 ? 9.673 -1.306 -5.373 1.00 96.94 104 LYS A N 1
ATOM 858 C CA . LYS A 1 104 ? 10.381 -2.562 -5.673 1.00 96.94 104 LYS A CA 1
ATOM 859 C C . LYS A 1 104 ? 9.403 -3.740 -5.776 1.00 96.94 104 LYS A C 1
ATOM 861 O O . LYS A 1 104 ? 9.496 -4.517 -6.713 1.00 96.94 104 LYS A O 1
ATOM 866 N N . ASN A 1 105 ? 8.390 -3.778 -4.902 1.00 97.94 105 ASN A N 1
ATOM 867 C CA . ASN A 1 105 ? 7.402 -4.858 -4.868 1.00 97.94 105 ASN A CA 1
ATOM 868 C C . ASN A 1 105 ? 6.611 -4.928 -6.189 1.00 97.94 105 ASN A C 1
ATOM 870 O O . ASN A 1 105 ? 6.200 -5.995 -6.626 1.00 97.94 105 ASN A O 1
ATOM 874 N N . HIS A 1 106 ? 6.424 -3.779 -6.844 1.00 98.06 106 HIS A N 1
ATOM 875 C CA . HIS A 1 106 ? 5.739 -3.673 -8.131 1.00 98.06 106 HIS A CA 1
ATOM 876 C C . HIS A 1 106 ? 6.654 -4.147 -9.261 1.00 98.06 106 HIS A C 1
ATOM 878 O O . HIS A 1 106 ? 6.229 -4.871 -10.156 1.00 98.06 106 HIS A O 1
ATOM 884 N N . VAL A 1 107 ? 7.927 -3.743 -9.203 1.00 97.81 107 VAL A N 1
ATOM 885 C CA . VAL A 1 107 ? 8.941 -4.096 -10.201 1.00 97.81 107 VAL A CA 1
ATOM 886 C C . VAL A 1 107 ? 9.257 -5.593 -10.196 1.00 97.81 107 VAL A C 1
ATOM 888 O O . VAL A 1 107 ? 9.528 -6.144 -11.260 1.00 97.81 107 VAL A O 1
ATOM 891 N N . HIS A 1 108 ? 9.187 -6.246 -9.034 1.00 97.12 108 HIS A N 1
ATOM 892 C CA . HIS A 1 108 ? 9.556 -7.653 -8.831 1.00 97.12 108 HIS A CA 1
ATOM 893 C C . HIS A 1 108 ? 8.384 -8.641 -8.888 1.00 97.12 108 HIS A C 1
ATOM 895 O O . HIS A 1 108 ? 8.564 -9.792 -8.508 1.00 97.12 108 HIS A O 1
ATOM 901 N N . LEU A 1 109 ? 7.203 -8.223 -9.363 1.00 97.62 109 LEU A N 1
ATOM 902 C CA . LEU A 1 109 ? 5.991 -9.063 -9.387 1.00 97.62 109 LEU A CA 1
ATOM 903 C C . LEU A 1 109 ? 5.578 -9.598 -8.005 1.00 97.62 109 LEU A C 1
ATOM 905 O O . LEU A 1 109 ? 4.959 -10.652 -7.893 1.00 97.62 109 LEU A O 1
ATOM 909 N N . GLU A 1 110 ? 5.905 -8.868 -6.942 1.00 97.50 110 GLU A N 1
ATOM 910 C CA . GLU A 1 110 ? 5.534 -9.250 -5.582 1.00 97.50 110 GLU A CA 1
ATOM 911 C C . GLU A 1 110 ? 4.200 -8.635 -5.164 1.00 97.50 110 GLU A C 1
ATOM 913 O O . GLU A 1 110 ? 3.565 -9.167 -4.262 1.00 97.50 110 GLU A O 1
ATOM 918 N N . LEU A 1 111 ? 3.774 -7.527 -5.784 1.00 98.56 111 LEU A N 1
ATOM 919 C CA . LEU A 1 111 ? 2.552 -6.795 -5.447 1.00 98.56 111 LEU A CA 1
ATOM 920 C C . LEU A 1 111 ? 1.733 -6.445 -6.690 1.00 98.56 111 LEU A C 1
ATOM 922 O O . LEU A 1 111 ? 2.273 -5.941 -7.672 1.00 98.56 111 LEU A O 1
ATOM 926 N N . PHE A 1 112 ? 0.418 -6.643 -6.587 1.00 98.81 112 PHE A N 1
ATOM 927 C CA . PHE A 1 112 ? -0.559 -6.378 -7.641 1.00 98.81 112 PHE A CA 1
ATOM 928 C C . PHE A 1 112 ? -1.714 -5.543 -7.106 1.00 98.81 112 PHE A C 1
ATOM 930 O O . PHE A 1 112 ? -2.219 -5.799 -6.011 1.00 98.81 112 PHE A O 1
ATOM 937 N N . ARG A 1 113 ? -2.177 -4.568 -7.885 1.00 98.25 113 ARG A N 1
ATOM 938 C CA . ARG A 1 113 ? -3.457 -3.904 -7.633 1.00 98.25 113 ARG A CA 1
ATOM 939 C C . ARG A 1 113 ? -4.553 -4.655 -8.375 1.00 98.25 113 ARG A C 1
ATOM 941 O O . ARG A 1 113 ? -4.535 -4.723 -9.597 1.00 98.25 113 ARG A O 1
ATOM 948 N N . LEU A 1 114 ? -5.515 -5.189 -7.630 1.00 98.44 114 LEU A N 1
ATOM 949 C CA . LEU A 1 114 ? -6.621 -5.978 -8.173 1.00 98.44 114 LEU A CA 1
ATOM 950 C C . LEU A 1 114 ? -7.930 -5.327 -7.730 1.00 98.44 114 LEU A C 1
ATOM 952 O O . LEU A 1 114 ? -8.518 -5.691 -6.714 1.00 98.44 114 LEU A O 1
ATOM 956 N N . GLY A 1 115 ? -8.344 -4.295 -8.469 1.00 96.75 115 GLY A N 1
ATOM 957 C CA . GLY A 1 115 ? -9.483 -3.447 -8.123 1.00 96.75 115 GLY A CA 1
ATOM 958 C C . GLY A 1 115 ? -9.139 -2.366 -7.090 1.00 96.75 115 GLY A C 1
ATOM 959 O O . GLY A 1 115 ? -8.236 -1.541 -7.275 1.00 96.75 115 GLY A O 1
ATOM 960 N N . ARG A 1 116 ? -9.897 -2.326 -5.989 1.00 96.75 116 ARG A N 1
ATOM 961 C CA . ARG A 1 116 ? -9.761 -1.323 -4.922 1.00 96.75 116 ARG A CA 1
ATOM 962 C C . ARG A 1 116 ? -8.539 -1.558 -4.036 1.00 96.75 116 ARG A C 1
ATOM 964 O O . ARG A 1 116 ? -8.036 -0.591 -3.462 1.00 96.75 116 ARG A O 1
ATOM 971 N N . LEU A 1 117 ? -8.089 -2.800 -3.893 1.00 98.25 117 LEU A N 1
ATOM 972 C CA . LEU A 1 117 ? -7.025 -3.191 -2.966 1.00 98.25 117 LEU A CA 1
ATOM 973 C C . LEU A 1 117 ? -5.761 -3.628 -3.711 1.00 98.25 117 LEU A C 1
ATOM 975 O O . LEU A 1 117 ? -5.787 -3.937 -4.904 1.00 98.25 117 LEU A O 1
ATOM 979 N N . GLN A 1 118 ? -4.652 -3.641 -2.982 1.00 98.69 118 GLN A N 1
ATOM 980 C CA . GLN A 1 118 ? -3.383 -4.201 -3.425 1.00 98.69 118 GLN A CA 1
ATOM 981 C C . GLN A 1 118 ? -3.082 -5.473 -2.640 1.00 98.69 118 GLN A C 1
ATOM 983 O O . GLN A 1 118 ? -3.451 -5.588 -1.473 1.00 98.69 118 GLN A O 1
ATOM 988 N N . PHE A 1 119 ? -2.403 -6.417 -3.276 1.00 98.88 119 PHE A N 1
ATOM 989 C CA . PHE A 1 119 ? -2.138 -7.738 -2.729 1.00 98.88 119 PHE A CA 1
ATOM 990 C C . PHE A 1 119 ? -0.688 -8.110 -2.987 1.00 98.88 119 PHE A C 1
ATOM 992 O O . PHE A 1 119 ? -0.233 -8.028 -4.126 1.00 98.88 119 PHE A O 1
ATOM 999 N N . GLN A 1 120 ? 0.024 -8.503 -1.935 1.00 98.75 120 GLN A N 1
ATOM 1000 C CA . GLN A 1 120 ? 1.437 -8.843 -1.993 1.00 98.75 120 GLN A CA 1
ATOM 1001 C C . GLN A 1 120 ? 1.678 -10.306 -1.610 1.00 98.75 120 GLN A C 1
ATOM 1003 O O . GLN A 1 120 ? 1.192 -10.755 -0.572 1.00 98.75 120 GLN A O 1
ATOM 1008 N N . LEU A 1 121 ? 2.477 -11.019 -2.401 1.00 98.56 121 LEU A N 1
ATOM 1009 C CA . LEU A 1 121 ? 3.040 -12.320 -2.037 1.00 98.56 121 LEU A CA 1
ATOM 1010 C C . LEU A 1 121 ? 3.953 -12.139 -0.818 1.00 98.56 121 LEU A C 1
ATOM 1012 O O . LEU A 1 121 ? 4.951 -11.419 -0.879 1.00 98.56 121 LEU A O 1
ATOM 1016 N N . PHE A 1 122 ? 3.604 -12.754 0.310 1.00 97.75 122 PHE A N 1
ATOM 1017 C CA . PHE A 1 122 ? 4.245 -12.458 1.586 1.00 97.75 122 PHE A CA 1
ATOM 1018 C C . PHE A 1 122 ? 4.610 -13.728 2.360 1.00 97.75 122 PHE A C 1
ATOM 1020 O O . PHE A 1 122 ? 3.792 -14.260 3.111 1.00 97.75 122 PHE A O 1
ATOM 1027 N N . PRO A 1 123 ? 5.863 -14.202 2.250 1.00 97.06 123 PRO A N 1
ATOM 1028 C CA . PRO A 1 123 ? 6.406 -15.181 3.182 1.00 97.06 123 PRO A CA 1
ATOM 1029 C C . PRO A 1 123 ? 6.501 -14.542 4.574 1.00 97.06 123 PRO A C 1
ATOM 1031 O O . PRO A 1 123 ? 7.332 -13.652 4.797 1.00 97.06 123 PRO A O 1
ATOM 1034 N N . SER A 1 124 ? 5.660 -14.966 5.519 1.00 95.62 124 SER A N 1
ATOM 1035 C CA . SER A 1 124 ? 5.456 -14.283 6.800 1.00 95.62 124 SER A CA 1
ATOM 1036 C C . SER A 1 124 ? 6.630 -14.450 7.757 1.00 95.62 124 SER A C 1
ATOM 1038 O O . SER A 1 124 ? 6.610 -15.236 8.702 1.00 95.62 124 SER A O 1
ATOM 1040 N N . LYS A 1 125 ? 7.693 -13.681 7.526 1.00 94.31 125 LYS A N 1
ATOM 1041 C CA . LYS A 1 125 ? 8.932 -13.714 8.317 1.00 94.31 125 LYS A CA 1
ATOM 1042 C C . LYS A 1 125 ? 9.031 -12.573 9.329 1.00 94.31 125 LYS A C 1
ATOM 1044 O O . LYS A 1 125 ? 10.022 -12.519 10.062 1.00 94.31 125 LYS A O 1
ATOM 1049 N N . ASN A 1 126 ? 8.030 -11.689 9.388 1.00 93.56 126 ASN A N 1
ATOM 1050 C CA . ASN A 1 126 ? 8.008 -10.541 10.293 1.00 93.56 126 ASN A CA 1
ATOM 1051 C C . ASN A 1 126 ? 8.021 -11.011 11.754 1.00 93.56 126 ASN A C 1
ATOM 1053 O O . ASN A 1 126 ? 7.089 -11.673 12.200 1.00 93.56 126 ASN A O 1
ATOM 1057 N N . ILE A 1 127 ? 9.080 -10.670 12.492 1.00 94.62 127 ILE A N 1
ATOM 1058 C CA . ILE A 1 127 ? 9.266 -11.067 13.896 1.00 94.62 127 ILE A CA 1
ATOM 1059 C C . ILE A 1 127 ? 8.413 -10.265 14.876 1.00 94.62 127 ILE A C 1
ATOM 1061 O O . ILE A 1 127 ? 8.315 -10.641 16.038 1.00 94.62 127 ILE A O 1
ATOM 1065 N N . LEU A 1 128 ? 7.840 -9.149 14.425 1.00 93.94 128 LEU A N 1
ATOM 1066 C CA . LEU A 1 128 ? 7.033 -8.261 15.257 1.00 93.94 128 LEU A CA 1
ATOM 1067 C C . LEU A 1 128 ? 5.580 -8.735 15.378 1.00 93.94 128 LEU A C 1
ATOM 1069 O O . LEU A 1 128 ? 4.829 -8.188 16.183 1.00 93.94 128 LEU A O 1
ATOM 1073 N N . PHE A 1 129 ? 5.178 -9.739 14.593 1.00 96.06 129 PHE A N 1
ATOM 1074 C CA . PHE A 1 129 ? 3.854 -10.328 14.717 1.00 96.06 129 PHE A CA 1
ATOM 1075 C C . PHE A 1 129 ? 3.743 -11.247 15.929 1.00 96.06 129 PHE A C 1
ATOM 1077 O O . PHE A 1 129 ? 4.617 -12.071 16.199 1.00 96.06 129 PHE A O 1
ATOM 1084 N N . ASP A 1 130 ? 2.619 -11.129 16.632 1.00 97.19 130 ASP A N 1
ATOM 1085 C CA . ASP A 1 130 ? 2.225 -12.056 17.685 1.00 97.19 130 ASP A CA 1
ATOM 1086 C C . ASP A 1 130 ? 1.482 -13.245 17.063 1.00 97.19 130 ASP A C 1
ATOM 1088 O O . ASP A 1 130 ? 0.251 -13.298 17.037 1.00 97.19 130 ASP A O 1
ATOM 1092 N N . TYR A 1 131 ? 2.249 -14.200 16.533 1.00 97.31 131 TYR A N 1
ATOM 1093 C CA . TYR A 1 131 ? 1.710 -15.400 15.882 1.00 97.31 131 TYR A CA 1
ATOM 1094 C C . TYR A 1 131 ? 0.861 -16.271 16.816 1.00 97.31 131 TYR A C 1
ATOM 1096 O O . TYR A 1 131 ? 0.038 -17.037 16.334 1.00 97.31 131 TYR A O 1
ATOM 1104 N N . SER A 1 132 ? 0.982 -16.125 18.143 1.00 97.06 132 SER A N 1
ATOM 1105 C CA . SER A 1 132 ? 0.120 -16.852 19.090 1.00 97.06 132 SER A CA 1
ATOM 1106 C C . SER A 1 132 ? -1.354 -16.431 19.015 1.00 97.06 132 SER A C 1
ATOM 1108 O O . SER A 1 132 ? -2.227 -17.132 19.522 1.00 97.06 132 SER A O 1
ATOM 1110 N N . LYS A 1 133 ? -1.638 -15.286 18.379 1.00 97.62 133 LYS A N 1
ATOM 1111 C CA . LYS A 1 133 ? -2.981 -14.719 18.190 1.00 97.62 133 LYS A CA 1
ATOM 1112 C C . LYS A 1 133 ? -3.471 -14.796 16.744 1.00 97.62 133 LYS A C 1
ATOM 1114 O O . LYS A 1 133 ? -4.458 -14.144 16.405 1.00 97.62 133 LYS A O 1
ATOM 1119 N N . LEU A 1 134 ? -2.772 -15.533 15.885 1.00 98.12 134 LEU A N 1
ATOM 1120 C CA . LEU A 1 134 ? -3.063 -15.636 14.457 1.00 98.12 134 LEU A CA 1
ATOM 1121 C C . LEU A 1 134 ? -3.268 -17.108 14.074 1.00 98.12 134 LE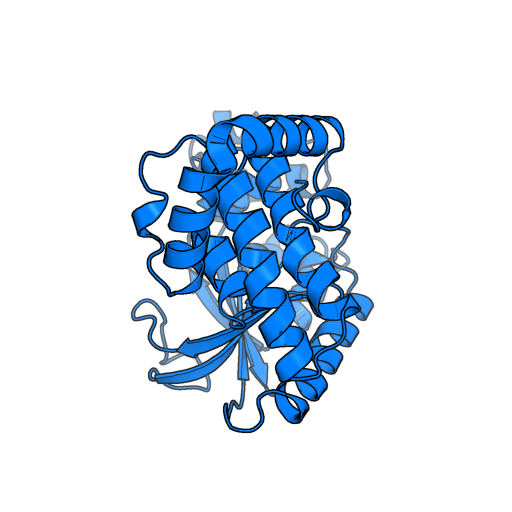U A C 1
ATOM 1123 O O . LEU A 1 134 ? -2.701 -17.989 14.716 1.00 98.12 134 LEU A O 1
ATOM 1127 N N . PRO A 1 135 ? -4.069 -17.403 13.037 1.00 98.00 135 PRO A N 1
ATOM 1128 C CA . PRO A 1 135 ? -4.355 -18.778 12.625 1.00 98.00 135 PRO A CA 1
ATOM 1129 C C . PRO A 1 135 ? -3.264 -19.381 11.717 1.00 98.00 135 PRO A C 1
ATOM 1131 O O . PRO A 1 135 ? -3.501 -20.393 11.063 1.00 98.00 135 PRO A O 1
ATOM 1134 N N . PHE A 1 136 ? -2.093 -18.746 11.646 1.00 97.44 136 PHE A N 1
ATOM 1135 C CA . PHE A 1 136 ? -0.948 -19.128 10.823 1.00 97.44 136 PHE A CA 1
ATOM 1136 C C . PHE A 1 136 ? 0.355 -18.893 11.590 1.00 97.44 136 PHE A C 1
ATOM 1138 O O . PHE A 1 136 ? 0.414 -18.118 12.550 1.00 97.44 136 PHE A O 1
ATOM 1145 N N . SER A 1 137 ? 1.411 -19.558 11.144 1.00 97.50 137 SER A N 1
ATOM 1146 C CA . SER A 1 137 ? 2.725 -19.559 11.771 1.00 97.50 137 SER A CA 1
ATOM 1147 C C . SER A 1 137 ? 3.702 -18.617 11.074 1.00 97.50 137 SER A C 1
ATOM 1149 O O . SER A 1 137 ? 3.535 -18.189 9.930 1.00 97.50 137 SER A O 1
ATOM 1151 N N . ARG A 1 138 ? 4.789 -18.299 11.778 1.00 97.44 138 ARG A N 1
ATOM 1152 C CA . ARG A 1 138 ? 5.922 -17.606 11.170 1.00 97.44 138 ARG A CA 1
ATOM 1153 C C . ARG A 1 138 ? 6.563 -18.513 10.122 1.00 97.44 138 ARG A C 1
ATOM 1155 O O . ARG A 1 138 ? 6.995 -19.613 10.445 1.00 97.44 138 ARG A O 1
ATOM 1162 N N . GLY A 1 139 ? 6.718 -17.995 8.913 1.00 96.81 139 GLY A N 1
ATOM 1163 C CA . GLY A 1 139 ? 7.256 -18.714 7.763 1.00 96.81 139 GLY A CA 1
ATOM 1164 C C . GLY A 1 139 ? 6.189 -19.099 6.746 1.00 96.81 139 GLY A C 1
ATOM 1165 O O . GLY A 1 139 ? 6.549 -19.260 5.583 1.00 96.81 139 GLY A O 1
ATOM 1166 N N . ASP A 1 140 ? 4.918 -19.153 7.151 1.00 97.94 140 ASP A N 1
ATOM 1167 C CA . ASP A 1 140 ? 3.811 -19.450 6.246 1.00 97.94 140 ASP A CA 1
ATOM 1168 C C . ASP A 1 140 ? 3.719 -18.383 5.154 1.00 97.94 140 ASP A C 1
ATOM 1170 O O . ASP A 1 140 ? 3.953 -17.189 5.378 1.00 97.94 140 ASP A O 1
ATOM 1174 N N . ASN A 1 141 ? 3.370 -18.825 3.956 1.00 98.44 141 ASN A N 1
ATOM 1175 C CA . ASN A 1 141 ? 3.062 -17.951 2.840 1.00 98.44 141 ASN A CA 1
ATOM 1176 C C . ASN A 1 141 ? 1.659 -17.365 3.029 1.00 98.44 141 ASN A C 1
ATOM 1178 O O . ASN A 1 141 ? 0.689 -18.088 3.256 1.00 98.44 141 ASN A O 1
ATOM 1182 N N . LEU A 1 142 ? 1.556 -16.044 2.925 1.00 98.56 142 LEU A N 1
ATOM 1183 C CA . LEU A 1 142 ? 0.315 -15.286 3.045 1.00 98.56 142 LEU A CA 1
ATOM 1184 C C . LEU A 1 142 ? 0.169 -14.348 1.847 1.00 98.56 142 LEU A C 1
ATOM 1186 O O . LEU A 1 142 ? 1.152 -14.005 1.186 1.00 98.56 142 LEU A O 1
ATOM 1190 N N . ILE A 1 143 ? -1.047 -13.850 1.633 1.00 98.81 143 ILE A N 1
ATOM 1191 C CA . ILE A 1 143 ? -1.269 -12.686 0.773 1.00 98.81 143 ILE A CA 1
ATOM 1192 C C . ILE A 1 143 ? -1.508 -11.452 1.644 1.00 98.81 143 ILE A C 1
ATOM 1194 O O . ILE A 1 143 ? -2.500 -11.358 2.366 1.00 98.81 143 ILE A O 1
ATOM 1198 N N . TYR A 1 144 ? -0.602 -10.481 1.583 1.00 98.75 144 TYR A N 1
ATOM 1199 C CA . TYR A 1 144 ? -0.706 -9.247 2.355 1.00 98.75 144 TYR A CA 1
ATOM 1200 C C . TYR A 1 144 ? -1.564 -8.221 1.610 1.00 98.75 144 TYR A C 1
ATOM 1202 O O . TYR A 1 144 ? -1.227 -7.801 0.505 1.00 98.75 144 TYR A O 1
ATOM 1210 N N . ILE A 1 145 ? -2.670 -7.805 2.221 1.00 98.75 145 ILE A N 1
ATOM 1211 C CA . ILE A 1 145 ? -3.580 -6.789 1.697 1.00 98.75 145 ILE A CA 1
ATOM 1212 C C . ILE A 1 145 ? -3.074 -5.399 2.080 1.00 98.75 145 ILE A C 1
ATOM 1214 O O . ILE A 1 145 ? -2.939 -5.070 3.260 1.00 98.75 145 ILE A O 1
ATOM 1218 N N . HIS A 1 146 ? -2.882 -4.561 1.067 1.00 98.06 146 HIS A N 1
ATOM 1219 C CA . HIS A 1 146 ? -2.521 -3.154 1.184 1.00 98.06 146 HIS A CA 1
ATOM 1220 C C . HIS A 1 146 ? -3.665 -2.263 0.695 1.00 98.06 146 HIS A C 1
ATOM 1222 O O . HIS A 1 146 ? -4.434 -2.619 -0.203 1.00 98.06 146 HIS A O 1
ATOM 1228 N N . ILE A 1 147 ? -3.792 -1.087 1.310 1.00 96.62 147 ILE A N 1
ATOM 1229 C CA . ILE A 1 147 ? -4.910 -0.166 1.086 1.00 96.62 147 ILE A CA 1
ATOM 1230 C C . ILE A 1 147 ? -4.357 1.126 0.472 1.00 96.62 147 ILE A C 1
ATOM 1232 O O . ILE A 1 147 ? -3.983 2.037 1.217 1.00 96.62 147 ILE A O 1
ATOM 1236 N N . PRO A 1 148 ? -4.299 1.241 -0.869 1.00 92.88 148 PRO A N 1
ATOM 1237 C CA . PRO A 1 148 ? -3.785 2.446 -1.503 1.00 92.88 148 PRO A CA 1
ATOM 1238 C C . PRO A 1 148 ? -4.685 3.649 -1.195 1.00 92.88 148 PRO A C 1
ATOM 1240 O O . PRO A 1 148 ? -5.920 3.521 -1.082 1.00 92.88 148 PRO A O 1
ATOM 1243 N N . LYS A 1 149 ? -4.061 4.831 -1.087 1.00 87.25 149 LYS A N 1
ATOM 1244 C CA . LYS A 1 149 ? -4.754 6.121 -0.983 1.00 87.25 149 LYS A CA 1
ATOM 1245 C C . LYS A 1 149 ? -5.466 6.382 -2.313 1.00 87.25 149 LYS A C 1
ATOM 1247 O O . LYS A 1 149 ? -4.873 6.838 -3.278 1.00 87.25 149 LYS A O 1
ATOM 1252 N N . ALA A 1 150 ? -6.747 6.050 -2.357 1.00 79.25 150 ALA A N 1
ATOM 1253 C CA . ALA A 1 150 ? -7.589 6.161 -3.540 1.00 79.25 150 ALA A CA 1
ATOM 1254 C C . ALA A 1 150 ? -8.996 6.625 -3.128 1.00 79.25 150 ALA A C 1
ATOM 1256 O O . ALA A 1 150 ? -9.178 7.204 -2.055 1.00 79.25 150 ALA A O 1
ATOM 1257 N N . ALA A 1 151 ? -9.995 6.348 -3.969 1.00 79.25 151 ALA A N 1
ATOM 1258 C CA . ALA A 1 151 ? -11.405 6.583 -3.671 1.00 79.25 151 ALA A CA 1
ATOM 1259 C C . ALA A 1 151 ? -11.859 5.912 -2.356 1.00 79.25 151 ALA A C 1
ATOM 1261 O O . ALA A 1 151 ? -11.135 5.129 -1.734 1.00 79.25 151 ALA A O 1
ATOM 1262 N N . ASN A 1 152 ? -13.086 6.209 -1.929 1.00 87.88 152 ASN A N 1
ATOM 1263 C CA . ASN A 1 152 ? -13.678 5.662 -0.707 1.00 87.88 152 ASN A CA 1
ATOM 1264 C C . ASN A 1 152 ? -13.510 4.130 -0.591 1.00 87.88 152 ASN A C 1
ATOM 1266 O O . ASN A 1 152 ? -13.482 3.416 -1.594 1.00 87.88 152 ASN A O 1
ATOM 1270 N N . LEU A 1 153 ? -13.407 3.624 0.644 1.00 92.56 153 LEU A N 1
ATOM 1271 C CA . LEU A 1 153 ? -13.451 2.186 0.948 1.00 92.56 153 LEU A CA 1
ATOM 1272 C C . LEU A 1 153 ? -14.878 1.651 0.790 1.00 92.56 153 LEU A C 1
ATOM 1274 O O . LEU A 1 153 ? -15.551 1.339 1.769 1.00 92.56 153 LEU A O 1
ATOM 1278 N N . ASP A 1 154 ? -15.371 1.629 -0.444 1.00 95.31 154 ASP A N 1
ATOM 1279 C CA . ASP A 1 154 ? -16.633 0.971 -0.745 1.00 95.31 154 ASP A CA 1
ATOM 1280 C C . ASP A 1 154 ? -16.516 -0.530 -0.450 1.00 95.31 154 ASP A C 1
ATOM 1282 O O . ASP A 1 154 ? -15.568 -1.194 -0.877 1.00 95.31 154 ASP A O 1
ATOM 1286 N N . ILE A 1 155 ? -17.460 -1.044 0.337 1.00 96.06 155 ILE A N 1
ATOM 1287 C CA . ILE A 1 155 ? -17.414 -2.407 0.865 1.00 96.06 155 ILE A CA 1
ATOM 1288 C C . ILE A 1 155 ? -17.551 -3.457 -0.242 1.00 96.06 155 ILE A C 1
ATOM 1290 O O . ILE A 1 155 ? -16.876 -4.484 -0.191 1.00 96.06 155 ILE A O 1
ATOM 1294 N N . GLU A 1 156 ? -18.371 -3.192 -1.258 1.00 97.31 156 GLU A N 1
ATOM 1295 C CA . GLU A 1 156 ? -18.611 -4.135 -2.347 1.00 97.31 156 GLU A CA 1
ATOM 1296 C C . GLU A 1 156 ? -17.420 -4.165 -3.305 1.00 97.31 156 GLU A C 1
ATOM 1298 O O . GLU A 1 156 ? -16.999 -5.239 -3.732 1.00 97.31 156 GLU A O 1
ATOM 1303 N N . GLU A 1 157 ? -16.782 -3.020 -3.552 1.00 97.62 157 GLU A N 1
ATOM 1304 C CA . GLU A 1 157 ? -15.527 -2.974 -4.313 1.00 97.62 157 GLU A CA 1
ATOM 1305 C C . GLU A 1 157 ? -14.370 -3.667 -3.575 1.00 97.62 157 GLU A C 1
ATOM 1307 O O . GLU A 1 157 ? -13.543 -4.334 -4.202 1.00 97.62 157 GLU A O 1
ATOM 1312 N N . CYS A 1 158 ? -14.320 -3.585 -2.241 1.00 97.94 158 CYS A N 1
ATOM 1313 C CA . CYS A 1 158 ? -13.339 -4.331 -1.447 1.00 97.94 158 CYS A CA 1
ATOM 1314 C C . CYS A 1 158 ? -13.565 -5.848 -1.541 1.00 97.94 158 CYS A C 1
ATOM 1316 O O . CYS A 1 158 ? -12.607 -6.582 -1.781 1.00 97.94 158 CYS A O 1
ATOM 1318 N N . LYS A 1 159 ? -14.815 -6.320 -1.427 1.00 98.31 159 LYS A N 1
ATOM 1319 C CA . LYS A 1 159 ? -15.157 -7.745 -1.600 1.00 98.31 159 LYS A CA 1
ATOM 1320 C C . LYS A 1 159 ? -14.780 -8.252 -2.991 1.00 98.31 159 LYS A C 1
ATOM 1322 O O . LYS A 1 159 ? -14.047 -9.231 -3.097 1.00 98.31 159 LYS A O 1
ATOM 1327 N N . LYS A 1 160 ? -15.177 -7.527 -4.045 1.00 98.44 160 LYS A N 1
ATOM 1328 C CA . LYS A 1 160 ? -14.799 -7.842 -5.434 1.00 98.44 160 LYS A CA 1
ATOM 1329 C C . LYS A 1 160 ? -13.285 -7.924 -5.613 1.00 98.44 160 LYS A C 1
ATOM 1331 O O . LYS A 1 160 ? -12.808 -8.805 -6.320 1.00 98.44 160 LYS A O 1
ATOM 1336 N N . SER A 1 161 ? -12.534 -7.035 -4.962 1.00 98.50 161 SER A N 1
ATOM 1337 C CA . SER A 1 161 ? -11.066 -7.038 -5.010 1.00 98.50 161 SER A CA 1
ATOM 1338 C C . SER A 1 161 ? -10.477 -8.298 -4.375 1.00 98.50 161 SER A C 1
ATOM 1340 O O . SER A 1 161 ? -9.592 -8.918 -4.956 1.00 98.50 161 SER A O 1
ATOM 1342 N N . ILE A 1 162 ? -10.984 -8.712 -3.208 1.00 98.69 162 ILE A N 1
ATOM 1343 C CA . ILE A 1 162 ? -10.530 -9.930 -2.515 1.00 98.69 162 ILE A CA 1
ATOM 1344 C C . ILE A 1 162 ? -10.873 -11.179 -3.343 1.00 98.69 162 ILE A C 1
ATOM 1346 O O . ILE A 1 162 ? -10.027 -12.054 -3.523 1.00 98.69 162 ILE A O 1
ATOM 1350 N N . ASP A 1 163 ? -12.076 -11.246 -3.916 1.00 98.62 163 ASP A N 1
ATOM 1351 C CA . ASP A 1 163 ? -12.486 -12.357 -4.787 1.00 98.62 163 ASP A CA 1
ATOM 1352 C C . ASP A 1 163 ? -11.709 -12.395 -6.105 1.00 98.62 163 ASP A C 1
ATOM 1354 O O . ASP A 1 163 ? -11.440 -13.469 -6.652 1.00 98.62 163 ASP A O 1
ATOM 1358 N N . TYR A 1 164 ? -11.323 -11.231 -6.632 1.00 98.75 164 TYR A N 1
ATOM 1359 C CA . TYR A 1 164 ? -10.418 -11.167 -7.769 1.00 98.75 164 TYR A CA 1
ATOM 1360 C C . TYR A 1 164 ? -9.029 -11.687 -7.389 1.00 98.75 164 TYR A C 1
ATOM 1362 O O . TYR A 1 164 ? -8.508 -12.554 -8.084 1.00 98.75 164 TYR A O 1
ATOM 1370 N N . ALA A 1 165 ? -8.479 -11.267 -6.248 1.00 98.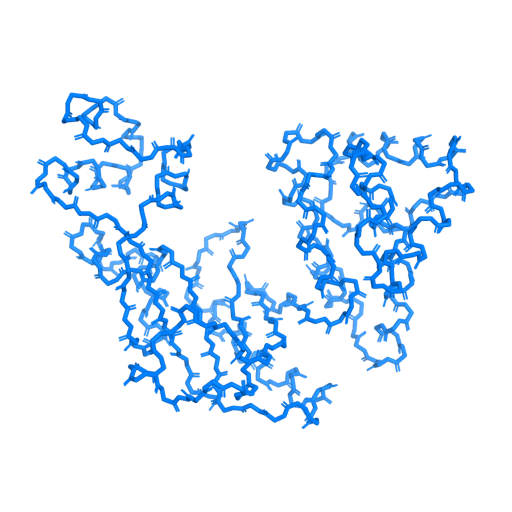75 165 ALA A N 1
ATOM 1371 C CA . ALA A 1 165 ? -7.194 -11.756 -5.761 1.00 98.75 165 ALA A CA 1
ATOM 1372 C C . ALA A 1 165 ? -7.156 -13.281 -5.603 1.00 98.75 165 ALA A C 1
ATOM 1374 O O . ALA A 1 165 ? -6.209 -13.910 -6.068 1.00 98.75 165 ALA A O 1
ATOM 1375 N N . ARG A 1 166 ? -8.202 -13.894 -5.031 1.00 98.62 166 ARG A N 1
ATOM 1376 C CA . ARG A 1 166 ? -8.308 -15.362 -4.918 1.00 98.62 166 ARG A CA 1
ATOM 1377 C C . ARG A 1 166 ? -8.114 -16.066 -6.261 1.00 98.62 166 ARG A C 1
ATOM 1379 O O . ARG A 1 166 ? -7.324 -17.001 -6.352 1.00 98.62 166 ARG A O 1
ATOM 1386 N N . ARG A 1 167 ? -8.825 -15.607 -7.297 1.00 98.44 167 ARG A N 1
ATOM 1387 C CA . ARG A 1 167 ? -8.738 -16.175 -8.652 1.00 98.44 167 ARG A CA 1
ATOM 1388 C C . ARG A 1 167 ? -7.382 -15.890 -9.289 1.00 98.44 167 ARG A C 1
ATOM 1390 O O . ARG A 1 167 ? -6.770 -16.797 -9.832 1.00 98.44 167 ARG A O 1
ATOM 1397 N N . PHE A 1 168 ? -6.897 -14.659 -9.156 1.00 98.75 168 PHE A N 1
ATOM 1398 C CA . PHE A 1 168 ? -5.629 -14.217 -9.723 1.00 98.75 168 PHE A CA 1
ATOM 1399 C C . PHE A 1 168 ? -4.439 -15.029 -9.197 1.00 98.75 168 PHE A C 1
ATOM 1401 O O . PHE A 1 168 ? -3.675 -15.579 -9.983 1.00 98.75 168 PHE A O 1
ATOM 1408 N N . PHE A 1 169 ? -4.288 -15.164 -7.876 1.00 98.50 169 PHE A N 1
ATOM 1409 C CA . PHE A 1 169 ? -3.167 -15.927 -7.319 1.00 98.50 169 PHE A CA 1
ATOM 1410 C C . PHE A 1 169 ? -3.297 -17.431 -7.577 1.00 98.50 169 PHE A C 1
ATOM 1412 O O . PHE A 1 169 ? -2.281 -18.092 -7.757 1.00 98.50 169 PHE A O 1
ATOM 1419 N N . ALA A 1 170 ? -4.517 -17.971 -7.660 1.00 97.94 170 ALA A N 1
ATOM 1420 C CA . ALA A 1 170 ? -4.720 -19.361 -8.067 1.00 97.94 170 ALA A CA 1
ATOM 1421 C C . ALA A 1 170 ? -4.311 -19.618 -9.530 1.00 97.94 170 ALA A C 1
ATOM 1423 O O . ALA A 1 170 ? -3.820 -20.700 -9.833 1.00 97.94 170 ALA A O 1
ATOM 1424 N N . GLU A 1 171 ? -4.507 -18.643 -10.422 1.00 98.19 171 GLU A N 1
ATOM 1425 C CA . GLU A 1 171 ? -4.196 -18.760 -11.851 1.00 98.19 171 GLU A CA 1
ATOM 1426 C C . GLU A 1 171 ? -2.713 -18.512 -12.159 1.00 98.19 171 GLU A C 1
ATOM 1428 O O . GLU A 1 171 ? -2.096 -19.300 -12.872 1.00 98.19 171 GLU A O 1
ATOM 1433 N N . TYR A 1 172 ? -2.132 -17.437 -11.619 1.00 98.25 172 TYR A N 1
ATOM 1434 C CA . TYR A 1 172 ? -0.793 -16.973 -12.008 1.00 98.25 172 TYR A CA 1
ATOM 1435 C C . TYR A 1 172 ? 0.313 -17.353 -11.016 1.00 98.25 172 TYR A C 1
ATOM 1437 O O . TYR A 1 172 ? 1.489 -17.310 -11.369 1.00 98.25 172 TYR A O 1
ATOM 1445 N N . PHE A 1 173 ? -0.040 -17.724 -9.781 1.00 97.75 173 PHE A N 1
ATOM 1446 C CA . PHE A 1 173 ? 0.907 -17.983 -8.689 1.00 97.75 173 PHE A CA 1
ATOM 1447 C C . PHE A 1 173 ? 0.555 -19.263 -7.920 1.00 97.75 173 PHE A C 1
ATOM 1449 O O . PHE A 1 173 ? 0.688 -19.318 -6.699 1.00 97.75 173 PHE A O 1
ATOM 1456 N N . SER A 1 174 ? 0.110 -20.307 -8.625 1.00 96.31 174 SER A N 1
ATOM 1457 C CA . SER A 1 174 ? -0.372 -21.556 -8.017 1.00 96.31 174 SER A CA 1
ATOM 1458 C C . SER A 1 174 ? 0.668 -22.280 -7.153 1.00 96.31 174 SER A C 1
ATOM 1460 O O . SER A 1 174 ? 0.291 -23.006 -6.242 1.00 96.31 174 SER A O 1
ATOM 1462 N N . GLU A 1 175 ? 1.963 -22.083 -7.423 1.00 97.00 175 GLU A N 1
ATOM 1463 C CA . GLU A 1 175 ? 3.065 -22.638 -6.618 1.00 97.00 175 GLU A CA 1
ATOM 1464 C C . GLU A 1 175 ? 3.248 -21.914 -5.272 1.00 97.00 175 GLU A C 1
ATOM 1466 O O . GLU A 1 175 ? 3.849 -22.454 -4.343 1.00 97.00 175 GLU A O 1
ATOM 1471 N N . PHE A 1 176 ? 2.731 -20.688 -5.143 1.00 97.69 176 PHE A N 1
ATOM 1472 C CA . PHE A 1 176 ? 2.724 -19.950 -3.887 1.00 97.69 176 PHE A CA 1
ATOM 1473 C C . PHE A 1 176 ? 1.500 -20.363 -3.066 1.00 97.69 176 PHE A C 1
ATOM 1475 O O . PHE A 1 176 ? 0.472 -19.685 -3.042 1.00 97.69 176 PHE A O 1
ATOM 1482 N N . GLU A 1 177 ? 1.595 -21.512 -2.403 1.00 97.38 177 GLU A N 1
ATOM 1483 C CA . GLU A 1 177 ? 0.519 -22.017 -1.550 1.00 97.38 177 GLU A CA 1
ATOM 1484 C C . GLU A 1 177 ? 0.308 -21.098 -0.345 1.00 97.38 177 GLU A C 1
ATOM 1486 O O . GLU A 1 177 ? 1.252 -20.793 0.375 1.00 97.38 177 GLU A O 1
ATOM 1491 N N . TYR A 1 178 ? -0.928 -20.650 -0.128 1.00 98.31 178 TYR A N 1
ATOM 1492 C CA . TYR A 1 178 ? -1.320 -19.807 0.999 1.00 98.31 178 TYR A CA 1
ATOM 1493 C C . TYR A 1 178 ? -2.750 -20.146 1.428 1.00 98.31 178 TYR A C 1
ATOM 1495 O O . TYR A 1 178 ? -3.596 -20.455 0.581 1.00 98.31 178 TYR A O 1
ATOM 1503 N N . ASP A 1 179 ? -3.028 -20.000 2.724 1.00 98.12 179 ASP A N 1
ATOM 1504 C CA . ASP A 1 179 ? -4.355 -20.234 3.315 1.00 98.12 179 ASP A CA 1
ATOM 1505 C C . ASP A 1 179 ? -5.033 -18.956 3.818 1.00 98.12 179 ASP A C 1
ATOM 1507 O O . ASP A 1 179 ? -6.241 -18.940 4.068 1.00 98.12 179 ASP A O 1
ATOM 1511 N N . TYR A 1 180 ? -4.270 -17.870 3.971 1.00 98.75 180 TYR A N 1
ATOM 1512 C CA . TYR A 1 180 ? -4.760 -16.646 4.592 1.00 98.75 180 TYR A CA 1
ATOM 1513 C C . TYR A 1 180 ? -4.305 -15.392 3.855 1.00 98.75 180 TYR A C 1
ATOM 1515 O O . TYR A 1 180 ? -3.171 -15.274 3.381 1.00 98.75 180 TYR A O 1
ATOM 1523 N N . PHE A 1 181 ? -5.205 -14.415 3.839 1.00 98.81 181 PHE A N 1
ATOM 1524 C CA . PHE A 1 181 ? -4.859 -13.022 3.638 1.00 98.81 181 PHE A CA 1
ATOM 1525 C C . PHE A 1 181 ? -4.599 -12.361 4.993 1.00 98.81 181 PHE A C 1
ATOM 1527 O O . PHE A 1 181 ? -5.285 -12.667 5.970 1.00 98.81 181 PHE A O 1
ATOM 1534 N N . ILE A 1 182 ? -3.668 -11.411 5.046 1.00 98.69 182 ILE A N 1
ATOM 1535 C CA . ILE A 1 182 ? -3.375 -10.606 6.239 1.00 98.69 182 ILE A CA 1
ATOM 1536 C C . ILE A 1 182 ? -3.431 -9.116 5.906 1.00 98.69 182 ILE A C 1
ATOM 1538 O O . ILE A 1 182 ? -3.066 -8.711 4.807 1.00 98.69 182 ILE A O 1
ATOM 1542 N N . CYS A 1 183 ? -3.880 -8.286 6.844 1.00 98.50 183 CYS A N 1
ATOM 1543 C CA . CYS A 1 183 ? -3.819 -6.834 6.728 1.00 98.50 183 CYS A CA 1
ATOM 1544 C C . CYS A 1 183 ? -3.465 -6.203 8.080 1.00 98.50 183 CYS A C 1
ATOM 1546 O O . CYS A 1 183 ? -4.066 -6.533 9.105 1.00 98.50 183 CYS A O 1
ATOM 1548 N N . GLU A 1 184 ? -2.512 -5.273 8.069 1.00 97.56 184 GLU A N 1
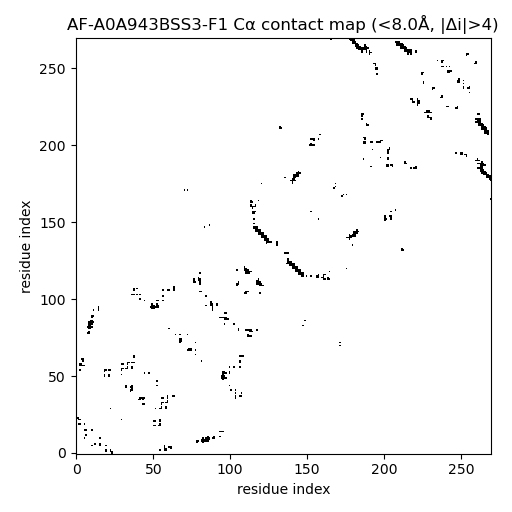ATOM 1549 C CA . GLU A 1 184 ? -2.161 -4.419 9.203 1.00 97.56 184 GLU A CA 1
ATOM 1550 C C . GLU A 1 184 ? -2.479 -2.971 8.846 1.00 97.56 184 GLU A C 1
ATOM 1552 O O . GLU A 1 184 ? -1.999 -2.440 7.842 1.00 97.56 184 GLU A O 1
ATOM 1557 N N . SER A 1 185 ? -3.322 -2.314 9.640 1.00 97.75 185 SER A N 1
ATOM 1558 C CA . SER A 1 185 ? -3.669 -0.920 9.366 1.00 97.75 185 SER A CA 1
ATOM 1559 C C . SER A 1 185 ? -4.276 -0.216 10.569 1.00 97.75 185 SER A C 1
ATOM 1561 O O . SER A 1 185 ? -5.029 -0.815 11.344 1.00 97.75 185 SER A O 1
ATOM 1563 N N . TRP A 1 186 ? -4.072 1.102 10.660 1.00 97.69 186 TRP A N 1
ATOM 1564 C CA . TRP A 1 186 ? -4.840 1.956 11.570 1.00 97.69 186 TRP A CA 1
ATOM 1565 C C . TRP A 1 186 ? -6.353 1.867 11.326 1.00 97.69 186 TRP A C 1
ATOM 1567 O O . TRP A 1 186 ? -7.147 2.014 12.254 1.00 97.69 186 TRP A O 1
ATOM 1577 N N . LEU A 1 187 ? -6.762 1.583 10.085 1.00 97.44 187 LEU A N 1
ATOM 1578 C CA . LEU A 1 187 ? -8.161 1.413 9.689 1.00 97.44 187 LEU A CA 1
ATOM 1579 C C . LEU A 1 187 ? -8.813 0.205 10.375 1.00 97.44 187 LEU A C 1
ATOM 1581 O O . LEU A 1 187 ? -10.009 0.231 10.659 1.00 97.44 187 LEU A O 1
ATOM 1585 N N . LEU A 1 188 ? -8.015 -0.815 10.698 1.00 98.19 188 LEU A N 1
ATOM 1586 C CA . LEU A 1 188 ? -8.448 -2.075 11.304 1.00 98.19 188 LEU A CA 1
ATOM 1587 C C . LEU A 1 188 ? -8.336 -2.083 12.833 1.00 98.19 188 LEU A C 1
ATOM 1589 O O . LEU A 1 188 ? -8.629 -3.087 13.483 1.00 98.19 188 LEU A O 1
ATOM 1593 N N . PHE A 1 189 ? -7.919 -0.970 13.437 1.00 98.31 189 PHE A N 1
ATOM 1594 C CA . PHE A 1 189 ? -7.806 -0.876 14.884 1.00 98.31 189 PHE A CA 1
ATOM 1595 C C . PHE A 1 189 ? -9.166 -1.087 15.559 1.00 98.31 189 PHE A C 1
ATOM 1597 O O . PHE A 1 189 ? -10.106 -0.317 15.352 1.00 98.31 189 PHE A O 1
ATOM 1604 N N . LYS A 1 190 ? -9.266 -2.084 16.451 1.00 96.06 190 LYS A N 1
ATOM 1605 C CA . LYS A 1 190 ? -10.534 -2.439 17.125 1.00 96.06 190 LYS A CA 1
ATOM 1606 C C . LYS A 1 190 ? -11.145 -1.276 17.905 1.00 96.06 190 LYS A C 1
ATOM 1608 O O . LYS A 1 190 ? -12.360 -1.199 18.072 1.00 96.06 190 LYS A O 1
ATOM 1613 N N . GLY A 1 191 ? -10.311 -0.353 18.388 1.00 96.62 191 GLY A N 1
ATOM 1614 C CA . GLY A 1 191 ? -10.772 0.844 19.087 1.00 96.62 191 GLY A CA 1
ATOM 1615 C C . GLY A 1 191 ? -11.496 1.860 18.198 1.00 96.62 191 GLY A C 1
ATOM 1616 O O . GLY A 1 191 ? -12.184 2.715 18.751 1.00 96.62 191 GLY A O 1
ATOM 1617 N N . ASN A 1 192 ? -11.424 1.754 16.865 1.00 97.69 192 ASN A N 1
ATOM 1618 C CA . ASN A 1 192 ? -12.126 2.652 15.939 1.00 97.69 192 ASN A CA 1
ATOM 1619 C C . ASN A 1 192 ? -13.644 2.651 16.161 1.00 97.69 192 ASN A C 1
ATOM 1621 O O . ASN A 1 192 ? -14.275 3.707 16.123 1.00 97.69 192 ASN A O 1
ATOM 1625 N N . ALA A 1 193 ? -14.227 1.500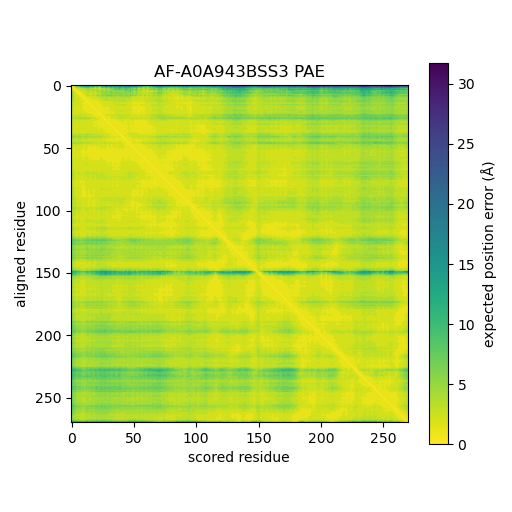 16.506 1.00 96.50 193 ALA A N 1
ATOM 1626 C CA . ALA A 1 193 ? -15.657 1.372 16.796 1.00 96.50 193 ALA A CA 1
ATOM 1627 C C . ALA A 1 193 ? -16.125 2.186 18.021 1.00 96.50 193 ALA A C 1
ATOM 1629 O O . ALA A 1 193 ? -17.323 2.383 18.203 1.00 96.50 193 ALA A O 1
ATOM 1630 N N . LYS A 1 194 ? -15.200 2.668 18.866 1.00 96.88 194 LYS A N 1
ATOM 1631 C CA . LYS A 1 194 ? -15.528 3.494 20.040 1.00 96.88 194 LYS A CA 1
ATOM 1632 C C . LYS A 1 194 ? -15.837 4.947 19.688 1.00 96.88 194 LYS A C 1
ATOM 1634 O O . LYS A 1 194 ? -16.405 5.643 20.520 1.00 96.88 194 LYS A O 1
ATOM 1639 N N . PHE A 1 195 ? -15.439 5.410 18.503 1.00 96.69 195 PHE A N 1
ATOM 1640 C CA . PHE A 1 195 ? -15.621 6.808 18.103 1.00 96.69 195 PHE A CA 1
ATOM 1641 C C . PHE A 1 195 ? -16.146 6.985 16.678 1.00 96.69 195 PHE A C 1
ATOM 1643 O O . PHE A 1 195 ? -16.705 8.028 16.355 1.00 96.69 195 PHE A O 1
ATOM 1650 N N . MET A 1 196 ? -16.039 5.973 15.819 1.00 96.69 196 MET A N 1
ATOM 1651 C CA . MET A 1 196 ? -16.633 6.009 14.487 1.00 96.69 196 MET A CA 1
ATOM 1652 C C . MET A 1 196 ? -18.055 5.440 14.492 1.00 96.69 196 MET A C 1
ATOM 1654 O O . MET A 1 196 ? -18.371 4.491 15.207 1.00 96.69 196 MET A O 1
ATOM 1658 N N . LYS A 1 197 ? -18.925 5.991 13.638 1.00 94.88 197 LYS A N 1
ATOM 1659 C CA . LYS A 1 197 ? -20.272 5.446 13.411 1.00 94.88 197 LYS A CA 1
ATOM 1660 C C . LYS A 1 197 ? -20.179 4.063 12.760 1.00 94.88 197 LYS A C 1
ATOM 1662 O O . LYS A 1 197 ? -19.374 3.881 11.852 1.00 94.88 197 LYS A O 1
ATOM 1667 N N . LYS A 1 198 ? -21.089 3.145 13.109 1.00 93.06 198 LYS A N 1
ATOM 1668 C CA . LYS A 1 198 ? -21.197 1.817 12.466 1.00 93.06 198 LYS A CA 1
ATOM 1669 C C . LYS A 1 198 ? -21.349 1.888 10.941 1.00 93.06 198 LYS A C 1
ATOM 1671 O O . LYS A 1 198 ? -20.876 1.024 10.223 1.00 93.06 198 LYS A O 1
ATOM 1676 N N . SER A 1 199 ? -21.985 2.944 10.434 1.00 93.50 199 SER A N 1
ATOM 1677 C CA . SER A 1 199 ? -22.170 3.150 8.996 1.00 93.50 199 SER A CA 1
ATOM 1678 C C . SER A 1 199 ? -20.910 3.626 8.261 1.00 93.50 199 SER A C 1
ATOM 1680 O O . SER A 1 199 ? -20.950 3.724 7.036 1.00 93.50 199 SER A O 1
ATOM 1682 N N . ALA A 1 200 ? -19.826 3.968 8.969 1.00 95.06 200 ALA A N 1
ATOM 1683 C CA . ALA A 1 200 ? -18.594 4.445 8.354 1.00 95.06 200 ALA A CA 1
ATOM 1684 C C . ALA A 1 200 ? -17.921 3.329 7.546 1.00 95.06 200 ALA A C 1
ATOM 1686 O O . ALA A 1 200 ? -17.784 2.205 8.022 1.00 95.06 200 ALA A O 1
ATOM 1687 N N . ASN A 1 201 ? -17.429 3.668 6.356 1.00 95.81 201 ASN A N 1
ATOM 1688 C CA . ASN A 1 201 ? -16.756 2.720 5.466 1.00 95.81 201 ASN A CA 1
ATOM 1689 C C . ASN A 1 201 ? -15.558 2.020 6.124 1.00 95.81 201 ASN A C 1
ATOM 1691 O O . ASN A 1 201 ? -15.332 0.849 5.865 1.00 95.81 201 ASN A O 1
ATOM 1695 N N . ILE A 1 202 ? -14.838 2.704 7.020 1.00 96.19 202 ILE A N 1
ATOM 1696 C CA . ILE A 1 202 ? -13.731 2.117 7.794 1.00 96.19 202 ILE A CA 1
ATOM 1697 C C . ILE A 1 202 ? -14.227 0.966 8.679 1.00 96.19 202 ILE A C 1
ATOM 1699 O O . ILE A 1 202 ? -13.598 -0.086 8.722 1.00 96.19 202 ILE A O 1
ATOM 1703 N N . ILE A 1 203 ? -15.367 1.150 9.354 1.00 97.06 203 ILE A N 1
ATOM 1704 C CA . ILE A 1 203 ? -15.953 0.117 10.215 1.00 97.06 203 ILE A CA 1
ATOM 1705 C C . ILE A 1 203 ? -16.439 -1.058 9.373 1.00 97.06 203 ILE A C 1
ATOM 1707 O O . ILE A 1 203 ? -16.056 -2.187 9.651 1.00 97.06 203 ILE A O 1
ATOM 1711 N N . LYS A 1 204 ? -17.179 -0.790 8.291 1.00 97.12 204 LYS A N 1
ATOM 1712 C CA . LYS A 1 204 ? -17.628 -1.839 7.364 1.00 97.12 204 LYS A CA 1
ATOM 1713 C C . LYS A 1 204 ? -16.457 -2.618 6.762 1.00 97.12 204 LYS A C 1
ATOM 1715 O O . LYS A 1 204 ? -16.517 -3.833 6.656 1.00 97.12 204 LYS A O 1
ATOM 1720 N N . PHE A 1 205 ? -15.383 -1.932 6.371 1.00 97.56 205 PHE A N 1
ATOM 1721 C CA . PHE A 1 205 ? -14.186 -2.578 5.837 1.00 97.56 205 PHE A CA 1
ATOM 1722 C C . PHE A 1 205 ? -13.544 -3.510 6.870 1.00 97.56 205 PHE A C 1
ATOM 1724 O O . PHE A 1 205 ? -13.187 -4.631 6.528 1.00 97.56 205 PHE A O 1
ATOM 1731 N N . ALA A 1 206 ? -13.447 -3.084 8.134 1.00 97.50 206 ALA A N 1
ATOM 1732 C CA . ALA A 1 206 ? -12.925 -3.926 9.208 1.00 97.50 206 ALA A CA 1
ATOM 1733 C C . ALA A 1 206 ? -13.781 -5.180 9.464 1.00 97.50 206 ALA A C 1
ATOM 1735 O O . ALA A 1 206 ? -13.231 -6.210 9.837 1.00 97.50 206 ALA A O 1
ATOM 1736 N N . GLU A 1 207 ? -15.093 -5.120 9.216 1.00 96.62 207 GLU A N 1
ATOM 1737 C CA . GLU A 1 207 ? -16.011 -6.267 9.329 1.00 96.62 207 GLU A CA 1
ATOM 1738 C C . GLU A 1 207 ? -15.775 -7.354 8.262 1.00 96.62 207 GLU A C 1
ATOM 1740 O O . GLU A 1 207 ? -16.299 -8.455 8.406 1.00 96.62 207 GLU A O 1
ATOM 1745 N N . LEU A 1 208 ? -14.979 -7.094 7.214 1.00 97.50 208 LEU A N 1
ATOM 1746 C CA . LEU A 1 208 ? -14.574 -8.133 6.254 1.00 97.50 208 LEU A CA 1
ATOM 1747 C C . LEU A 1 208 ? -13.557 -9.123 6.829 1.00 97.50 208 LEU A C 1
ATOM 1749 O O . LEU A 1 208 ? -13.324 -10.163 6.217 1.00 97.50 208 LEU A O 1
ATOM 1753 N N . PHE A 1 209 ? -12.915 -8.781 7.946 1.00 98.50 209 PHE A N 1
ATOM 1754 C CA . PHE A 1 209 ? -11.785 -9.521 8.483 1.00 98.50 209 PHE A CA 1
ATOM 1755 C C . PHE A 1 209 ? -12.127 -10.184 9.811 1.00 98.50 209 PHE A C 1
ATOM 1757 O O . PHE A 1 209 ? -12.824 -9.622 10.657 1.00 98.50 209 PHE A O 1
ATOM 1764 N N . GLU A 1 210 ? -11.502 -11.329 10.040 1.00 98.56 210 GLU A N 1
ATOM 1765 C CA . GLU A 1 210 ? -11.348 -11.886 11.370 1.00 98.56 210 GLU A CA 1
ATOM 1766 C C . GLU A 1 210 ? -10.255 -11.127 12.125 1.00 98.56 210 GLU A C 1
ATOM 1768 O O . GLU A 1 210 ? -9.200 -10.764 11.591 1.00 98.56 210 GLU A O 1
ATOM 1773 N N . TYR A 1 211 ? -10.518 -10.857 13.398 1.00 98.12 211 TYR A N 1
ATOM 1774 C CA . TYR A 1 211 ? -9.654 -10.014 14.211 1.00 98.12 211 TYR A CA 1
ATOM 1775 C C . TYR A 1 211 ? -8.580 -10.839 14.927 1.00 98.12 211 TYR A C 1
ATOM 1777 O O . TYR A 1 211 ? -8.906 -11.715 15.725 1.00 98.12 211 TYR A O 1
ATOM 1785 N N . GLY A 1 212 ? -7.303 -10.507 14.712 1.00 97.94 212 GLY A N 1
ATOM 1786 C CA . GLY A 1 212 ? -6.187 -11.070 15.475 1.00 97.94 212 GLY A CA 1
ATOM 1787 C C . GLY A 1 212 ? -5.934 -10.274 16.755 1.00 97.94 212 GLY A C 1
ATOM 1788 O O . GLY A 1 212 ? -6.319 -10.663 17.859 1.00 97.94 212 GLY A O 1
ATOM 1789 N N . TYR A 1 213 ? -5.282 -9.118 16.621 1.00 98.31 213 TYR A N 1
ATOM 1790 C CA . TYR A 1 213 ? -4.966 -8.241 17.751 1.00 98.31 213 TYR A CA 1
ATOM 1791 C C . TYR A 1 213 ? -4.768 -6.784 17.318 1.00 98.31 213 TYR A C 1
ATOM 1793 O O . TYR A 1 213 ? -4.861 -6.441 16.145 1.00 98.31 213 TYR A O 1
ATOM 1801 N N . SER A 1 214 ? -4.540 -5.896 18.289 1.00 97.69 214 SER A N 1
ATOM 1802 C CA . SER A 1 214 ? -4.213 -4.492 18.041 1.00 97.69 214 SER A CA 1
ATOM 1803 C C . SER A 1 214 ? -2.988 -4.089 18.838 1.00 97.69 214 SER A C 1
ATOM 1805 O O . SER A 1 214 ? -2.772 -4.580 19.949 1.00 97.69 214 SER A O 1
ATOM 1807 N N . ILE A 1 215 ? -2.248 -3.134 18.294 1.00 97.06 215 ILE A N 1
ATOM 1808 C CA . ILE A 1 215 ? -1.137 -2.464 18.961 1.00 97.06 215 ILE A CA 1
ATOM 1809 C C . ILE A 1 215 ? -1.433 -0.972 19.083 1.00 97.06 215 ILE A C 1
ATOM 1811 O O . ILE A 1 215 ? -2.109 -0.380 18.243 1.00 97.06 215 ILE A O 1
ATOM 1815 N N . TYR A 1 216 ? -0.934 -0.346 20.147 1.00 96.00 216 TYR A N 1
ATOM 1816 C CA . TYR A 1 216 ? -1.063 1.098 20.331 1.00 96.00 216 TYR A CA 1
ATOM 1817 C C . TYR A 1 216 ? 0.067 1.823 19.603 1.00 96.00 216 TYR A C 1
ATOM 1819 O O . TYR A 1 216 ? 1.092 2.155 20.197 1.00 96.00 216 TYR A O 1
ATOM 1827 N N . ASN A 1 217 ? -0.157 2.079 18.320 1.00 95.12 217 ASN A N 1
ATOM 1828 C CA . ASN A 1 217 ? 0.671 2.926 17.477 1.00 95.12 217 ASN A CA 1
ATOM 1829 C C . ASN A 1 217 ? -0.206 4.012 16.839 1.00 95.12 217 ASN A C 1
ATOM 1831 O O . ASN A 1 217 ? -1.082 3.729 16.029 1.00 95.12 217 ASN A O 1
ATOM 1835 N N . GLU A 1 218 ? -0.026 5.265 17.256 1.00 95.50 218 GLU A N 1
ATOM 1836 C CA . GLU A 1 218 ? -0.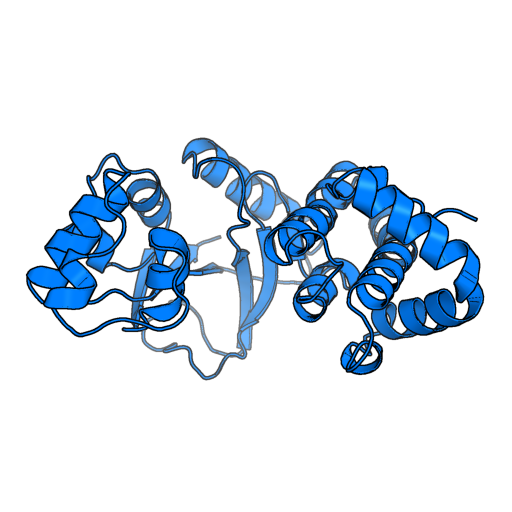934 6.351 16.865 1.00 95.50 218 GLU A CA 1
ATOM 1837 C C . GLU A 1 218 ? -0.463 7.117 15.620 1.00 95.50 218 GLU A C 1
ATOM 1839 O O . GLU A 1 218 ? -1.222 7.929 15.095 1.00 95.50 218 GLU A O 1
ATOM 1844 N N . ALA A 1 219 ? 0.775 6.897 15.159 1.00 95.38 219 ALA A N 1
ATOM 1845 C CA . ALA A 1 219 ? 1.414 7.732 14.139 1.00 95.38 219 ALA A CA 1
ATOM 1846 C C . ALA A 1 219 ? 0.610 7.778 12.833 1.00 95.38 219 ALA A C 1
ATOM 1848 O O . ALA A 1 219 ? 0.260 8.862 12.367 1.00 95.38 219 ALA A O 1
ATOM 1849 N N . GLN A 1 220 ? 0.235 6.612 12.303 1.00 94.75 220 GLN A N 1
ATOM 1850 C CA . GLN A 1 220 ? -0.498 6.519 11.042 1.00 94.75 220 GLN A CA 1
ATOM 1851 C C . GLN A 1 220 ? -1.911 7.116 11.151 1.00 94.75 220 GLN A C 1
ATOM 1853 O O . GLN A 1 220 ? -2.358 7.819 10.247 1.00 94.75 220 GLN A O 1
ATOM 1858 N N . ALA A 1 221 ? -2.605 6.915 12.276 1.00 96.25 221 ALA A N 1
ATOM 1859 C CA . ALA A 1 221 ? -3.915 7.526 12.504 1.00 96.25 221 ALA A CA 1
ATOM 1860 C C . ALA A 1 221 ? -3.826 9.063 12.571 1.00 96.25 221 ALA A C 1
ATOM 1862 O O . ALA A 1 221 ? -4.643 9.754 11.963 1.00 96.25 221 ALA A O 1
ATOM 1863 N N . PHE A 1 222 ? -2.823 9.618 13.264 1.00 97.12 222 PHE A N 1
ATOM 1864 C CA . PHE A 1 222 ? -2.615 11.070 13.312 1.00 97.12 222 PHE A CA 1
ATOM 1865 C C . PHE A 1 222 ? -2.294 11.654 11.934 1.00 97.12 222 PHE A C 1
ATOM 1867 O O . PHE A 1 222 ? -2.874 12.673 11.547 1.00 97.12 222 PHE A O 1
ATOM 1874 N N . GLU A 1 223 ? -1.418 10.995 11.181 1.00 95.06 223 GLU A N 1
ATOM 1875 C CA . GLU A 1 223 ? -1.057 11.408 9.831 1.00 95.06 223 GLU A CA 1
ATOM 1876 C C . GLU A 1 223 ? -2.285 11.400 8.917 1.00 95.06 223 GLU A C 1
ATOM 1878 O O . GLU A 1 223 ? -2.593 12.404 8.277 1.00 95.06 223 GLU A O 1
ATOM 1883 N N . ARG A 1 224 ? -3.037 10.296 8.893 1.00 93.88 224 ARG A N 1
ATOM 1884 C CA . ARG A 1 224 ? -4.140 10.108 7.944 1.00 93.88 224 ARG A CA 1
ATOM 1885 C C . ARG A 1 224 ? -5.405 10.890 8.310 1.00 93.88 224 ARG A C 1
ATOM 1887 O O . ARG A 1 224 ? -6.141 11.274 7.407 1.00 93.88 224 ARG A O 1
ATOM 1894 N N . ILE A 1 225 ? -5.666 11.159 9.594 1.00 95.62 225 ILE A N 1
ATOM 1895 C CA . ILE A 1 225 ? -6.848 11.930 10.030 1.00 95.62 225 ILE A CA 1
ATOM 1896 C C . ILE A 1 225 ? -6.566 13.441 10.052 1.00 95.62 225 ILE A C 1
ATOM 1898 O O . ILE A 1 225 ? -7.446 14.238 9.706 1.00 95.62 225 ILE A O 1
ATOM 1902 N N . PHE A 1 226 ? -5.361 13.851 10.465 1.00 96.25 226 PHE A N 1
ATOM 1903 C CA . PHE A 1 226 ? -5.044 15.254 10.767 1.00 96.25 226 PHE A CA 1
ATOM 1904 C C . PHE A 1 226 ? -3.867 15.835 9.973 1.00 96.25 226 PHE A C 1
ATOM 1906 O O . PHE A 1 226 ? -3.629 17.036 10.077 1.00 96.25 226 PHE A O 1
ATOM 1913 N N . GLY A 1 227 ? -3.131 15.032 9.198 1.00 93.31 227 GLY A N 1
ATOM 1914 C CA . GLY A 1 227 ? -1.951 15.490 8.456 1.00 93.31 227 GLY A CA 1
ATOM 1915 C C . GLY A 1 227 ? -0.726 15.740 9.339 1.00 93.31 227 GLY A C 1
ATOM 1916 O O . GLY A 1 227 ? 0.098 16.590 9.013 1.00 93.31 227 GLY A O 1
ATOM 1917 N N . ILE A 1 228 ? -0.619 15.055 10.486 1.00 92.44 228 ILE A N 1
ATOM 1918 C CA . ILE A 1 228 ? 0.456 15.268 11.468 1.00 92.44 228 ILE A CA 1
ATOM 1919 C C . ILE A 1 228 ? 1.208 13.962 11.717 1.00 92.44 228 ILE A C 1
ATOM 1921 O O . ILE A 1 228 ? 0.636 13.008 12.229 1.00 92.44 228 ILE A O 1
ATOM 1925 N N . SER A 1 229 ? 2.511 13.940 11.440 1.00 86.50 229 SER A N 1
ATOM 1926 C CA . SER A 1 229 ? 3.331 12.727 11.582 1.00 86.50 229 SER A CA 1
ATOM 1927 C C . SER A 1 229 ? 3.755 12.416 13.026 1.00 86.50 229 SER A C 1
ATOM 1929 O O . SER A 1 229 ? 4.161 11.295 13.319 1.00 86.50 229 SER A O 1
ATOM 1931 N N . VAL A 1 230 ? 3.681 13.388 13.946 1.00 92.62 230 VAL A N 1
ATOM 1932 C CA . VAL A 1 230 ? 4.068 13.210 15.358 1.00 92.62 230 VAL A CA 1
ATOM 1933 C C . VAL A 1 230 ? 2.826 13.215 16.258 1.00 92.62 230 VAL A C 1
ATOM 1935 O O . VAL A 1 230 ? 2.182 14.261 16.388 1.00 92.62 230 VAL A O 1
ATOM 1938 N N . PRO A 1 231 ? 2.497 12.094 16.931 1.00 93.62 231 PRO A N 1
ATOM 1939 C CA . PRO A 1 231 ? 1.345 12.013 17.825 1.00 93.62 231 PRO A CA 1
ATOM 1940 C C . PRO A 1 231 ? 1.343 13.063 18.938 1.00 93.62 231 PRO A C 1
ATOM 1942 O O . PRO A 1 231 ? 2.339 13.285 19.633 1.00 93.62 231 PRO A O 1
ATOM 1945 N N . ILE A 1 232 ? 0.181 13.675 19.164 1.00 93.81 232 ILE A N 1
ATOM 1946 C CA . ILE A 1 232 ? -0.001 14.729 20.164 1.00 93.81 232 ILE A CA 1
ATOM 1947 C C . ILE A 1 232 ? -0.652 14.160 21.428 1.00 93.81 232 ILE A C 1
ATOM 1949 O O . ILE A 1 232 ? -1.676 13.483 21.372 1.00 93.81 232 ILE A O 1
ATOM 1953 N N . ARG A 1 233 ? -0.088 14.505 22.594 1.00 92.62 233 ARG A N 1
ATOM 1954 C CA . ARG A 1 233 ? -0.615 14.108 23.918 1.00 92.62 233 ARG A CA 1
ATOM 1955 C C . ARG A 1 233 ? -1.270 15.242 24.711 1.00 92.62 233 ARG A C 1
ATOM 1957 O O . ARG A 1 233 ? -2.079 14.987 25.595 1.00 92.62 233 ARG A O 1
ATOM 1964 N N . SER A 1 234 ? -0.918 16.497 24.431 1.00 96.12 234 SER A N 1
ATOM 1965 C CA . SER A 1 234 ? -1.468 17.650 25.157 1.00 96.12 234 SER A CA 1
ATOM 1966 C C . SER A 1 234 ? -2.944 17.850 24.814 1.00 96.12 234 SER A C 1
ATOM 1968 O O . SER A 1 234 ? -3.263 18.085 23.650 1.00 96.12 234 SER A O 1
ATOM 1970 N N . LYS A 1 235 ? -3.830 17.845 25.822 1.00 95.56 235 LYS A N 1
ATOM 1971 C CA . LYS A 1 235 ? -5.273 18.093 25.634 1.00 95.56 235 LYS A CA 1
ATOM 1972 C C . LYS A 1 235 ? -5.552 19.408 24.902 1.00 95.56 235 LYS A C 1
ATOM 1974 O O . LYS A 1 235 ? -6.367 19.431 23.990 1.00 95.56 235 LYS A O 1
ATOM 1979 N N . ARG A 1 236 ? -4.820 20.480 25.233 1.00 97.56 236 ARG A N 1
ATOM 1980 C CA . ARG A 1 236 ? -4.941 21.781 24.551 1.00 97.56 236 ARG A CA 1
ATOM 1981 C C . ARG A 1 236 ? -4.624 21.674 23.059 1.00 97.56 236 ARG A C 1
ATOM 1983 O O . ARG A 1 236 ? -5.353 22.222 22.245 1.00 97.56 236 ARG A O 1
ATOM 1990 N N . LYS A 1 237 ? -3.544 20.971 22.702 1.00 97.19 237 LYS A N 1
ATOM 1991 C CA . LYS A 1 237 ? -3.161 20.777 21.295 1.00 97.19 237 LYS A CA 1
ATOM 1992 C C . LYS A 1 237 ? -4.133 19.847 20.562 1.00 97.19 237 LYS A C 1
ATOM 1994 O O . LYS A 1 237 ? -4.438 20.112 19.412 1.00 97.19 237 LYS A O 1
ATOM 1999 N N . ILE A 1 238 ? -4.646 18.810 21.230 1.00 97.75 238 ILE A N 1
ATOM 2000 C CA . ILE A 1 238 ? -5.681 17.917 20.681 1.00 97.75 238 ILE A CA 1
ATOM 2001 C C . ILE A 1 238 ? -6.959 18.704 20.364 1.00 97.75 238 ILE A C 1
ATOM 2003 O O . ILE A 1 238 ? -7.495 18.567 19.273 1.00 97.75 238 ILE A O 1
ATOM 2007 N N . ALA A 1 239 ? -7.417 19.567 21.276 1.00 97.44 239 ALA A N 1
ATOM 2008 C CA . ALA A 1 239 ? -8.608 20.393 21.065 1.00 97.44 239 ALA A CA 1
ATOM 2009 C C . ALA A 1 239 ? -8.468 21.379 19.886 1.00 97.44 239 ALA A C 1
ATOM 2011 O O . ALA A 1 239 ? -9.472 21.797 19.317 1.00 97.44 239 ALA A O 1
ATOM 2012 N N . ALA A 1 240 ? -7.232 21.733 19.519 1.00 96.94 240 ALA A N 1
ATOM 2013 C CA . ALA A 1 240 ? -6.916 22.625 18.406 1.00 96.94 240 ALA A CA 1
ATOM 2014 C C . ALA A 1 240 ? -6.694 21.899 17.063 1.00 96.94 240 ALA A C 1
ATOM 2016 O O . ALA A 1 240 ? -6.369 22.551 16.072 1.00 96.94 240 ALA A O 1
ATOM 2017 N N . LEU A 1 241 ? -6.824 20.568 17.016 1.00 97.38 241 LEU A N 1
ATOM 2018 C CA . LEU A 1 241 ? -6.714 19.811 15.767 1.00 97.38 241 LEU A CA 1
ATOM 2019 C C . LEU A 1 241 ? -7.838 20.179 14.784 1.00 97.38 241 LEU A C 1
ATOM 2021 O O . LEU A 1 241 ? -8.918 20.594 15.217 1.00 97.38 241 LEU A O 1
ATOM 2025 N N . PRO A 1 242 ? -7.624 19.985 13.466 1.00 96.56 242 PRO A N 1
ATOM 2026 C CA . PRO A 1 242 ? -8.677 20.149 12.470 1.00 96.56 242 PRO A CA 1
ATOM 2027 C C . PRO A 1 242 ? -9.914 19.321 12.825 1.00 96.56 242 PRO A C 1
ATOM 2029 O O . PRO A 1 242 ? -9.792 18.162 13.210 1.00 96.56 242 PRO A O 1
ATOM 2032 N N . GLN A 1 243 ? -11.098 19.913 12.672 1.00 96.81 243 GLN A N 1
ATOM 2033 C CA . GLN A 1 243 ? -12.403 19.305 12.965 1.00 96.81 243 GLN A CA 1
ATOM 2034 C C . GLN A 1 243 ? -13.391 19.531 11.808 1.00 96.81 243 GLN A C 1
ATOM 2036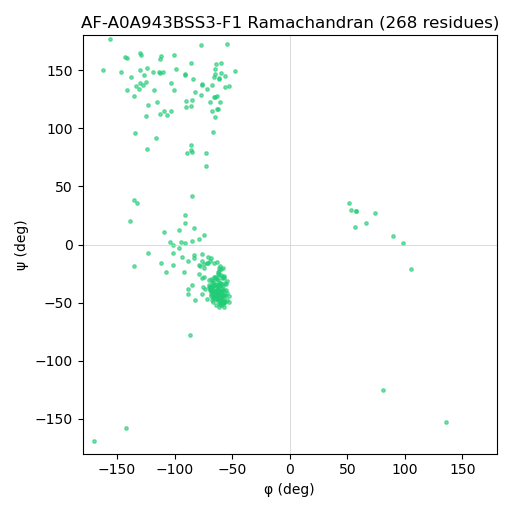 O O . GLN A 1 243 ? -14.588 19.737 12.005 1.00 96.81 243 GLN A O 1
ATOM 2041 N N . ASN A 1 244 ? -12.879 19.507 10.578 1.00 97.00 244 ASN A N 1
ATOM 2042 C CA . ASN A 1 244 ? -13.629 19.819 9.361 1.00 97.00 244 ASN A CA 1
ATOM 2043 C C . ASN A 1 244 ? -14.511 18.646 8.910 1.00 97.00 244 ASN A C 1
ATOM 2045 O O . ASN A 1 244 ? -15.530 18.852 8.257 1.00 97.00 244 ASN A O 1
ATOM 2049 N N . THR A 1 245 ? -14.152 17.414 9.283 1.00 94.69 245 THR A N 1
ATOM 2050 C CA . THR A 1 245 ? -14.916 16.199 8.960 1.00 94.69 245 THR A CA 1
ATOM 2051 C C . THR A 1 245 ? -15.531 15.564 10.206 1.00 94.69 245 THR A C 1
ATOM 2053 O O . THR A 1 245 ? -15.081 15.786 11.332 1.00 94.69 245 THR A O 1
ATOM 2056 N N . SER A 1 246 ? -16.558 14.725 10.027 1.00 94.38 246 SER A N 1
ATOM 2057 C CA . SER A 1 246 ? -17.141 13.962 11.140 1.00 94.38 246 SER A CA 1
ATOM 2058 C C . SER A 1 246 ? -16.119 13.039 11.806 1.00 94.38 246 SER A C 1
ATOM 2060 O O . SER A 1 246 ? -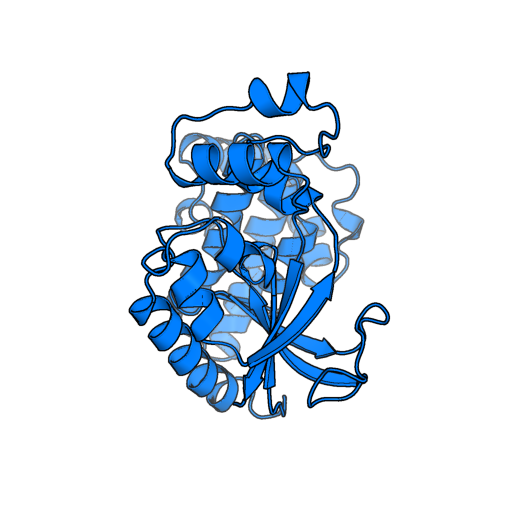16.116 12.916 13.028 1.00 94.38 246 SER A O 1
ATOM 2062 N N . LEU A 1 247 ? -15.230 12.428 11.011 1.00 95.62 247 LEU A N 1
ATOM 2063 C CA . LEU A 1 247 ? -14.146 11.587 11.512 1.00 95.62 247 LEU A CA 1
ATOM 2064 C C . LEU A 1 247 ? -13.215 12.398 12.417 1.00 95.62 247 LEU A C 1
ATOM 2066 O O . LEU A 1 247 ? -12.986 12.003 13.554 1.00 95.62 247 LEU A O 1
ATOM 2070 N N . GLN A 1 248 ? -12.762 13.563 11.954 1.00 97.44 248 GLN A N 1
ATOM 2071 C CA . GLN A 1 248 ? -11.904 14.453 12.732 1.00 97.44 248 GLN A CA 1
ATOM 2072 C C . GLN A 1 248 ? -12.545 14.884 14.059 1.00 97.44 248 GLN A C 1
ATOM 2074 O O . GLN A 1 248 ? -11.908 14.765 15.102 1.00 97.44 248 GLN A O 1
ATOM 2079 N N . LYS A 1 249 ? -13.817 15.310 14.045 1.00 97.88 249 LYS A N 1
ATOM 2080 C CA . LYS A 1 249 ? -14.563 15.684 15.263 1.00 97.88 249 LYS A CA 1
ATOM 2081 C C . LYS A 1 249 ? -14.602 14.541 16.280 1.00 97.88 249 LYS A C 1
ATOM 2083 O O . LYS A 1 249 ? -14.168 14.706 17.416 1.00 97.88 249 LYS A O 1
ATOM 2088 N N . SER A 1 250 ? -15.047 13.361 15.845 1.00 97.88 250 SER A N 1
ATOM 2089 C CA . SER A 1 250 ? -15.142 12.186 16.723 1.00 97.88 250 SER A CA 1
ATOM 2090 C C . SER A 1 250 ? -13.780 11.698 17.233 1.00 97.88 250 SER A C 1
ATOM 2092 O O . SER A 1 250 ? -13.657 11.266 18.376 1.00 97.88 250 SER A O 1
ATOM 2094 N N . ALA A 1 251 ? -12.730 11.814 16.416 1.00 97.75 251 ALA A N 1
ATOM 2095 C CA . ALA A 1 251 ? -11.368 11.460 16.790 1.00 97.75 251 ALA A CA 1
ATOM 2096 C C . ALA A 1 251 ? -10.802 12.420 17.854 1.00 97.75 251 ALA A C 1
ATOM 2098 O O . ALA A 1 251 ? -10.152 11.969 18.798 1.00 97.75 251 ALA A O 1
ATOM 2099 N N . VAL A 1 252 ? -11.075 13.728 17.743 1.00 98.25 252 VAL A N 1
ATOM 2100 C CA . VAL A 1 252 ? -10.710 14.725 18.767 1.00 98.25 252 VAL A CA 1
ATOM 2101 C C . VAL A 1 252 ? -11.421 14.433 20.085 1.00 98.25 252 VAL A C 1
ATOM 2103 O O . VAL A 1 252 ? -10.760 14.362 21.121 1.00 98.25 252 VAL A O 1
ATOM 2106 N N . GLU A 1 253 ? -12.734 14.204 20.053 1.00 98.06 253 GLU A N 1
ATOM 2107 C CA . GLU A 1 253 ? -13.523 13.859 21.241 1.00 98.06 253 GLU A CA 1
ATOM 2108 C C . GLU A 1 253 ? -12.974 12.604 21.937 1.00 98.06 253 GLU A C 1
ATOM 2110 O O . GLU A 1 253 ? -12.662 12.637 23.129 1.00 98.06 253 GLU A O 1
ATOM 2115 N N . PHE A 1 254 ? -12.737 11.535 21.171 1.00 97.88 254 PHE A N 1
ATOM 2116 C CA . PHE A 1 254 ? -12.161 10.290 21.678 1.00 97.88 254 PHE A CA 1
ATOM 2117 C C . PHE A 1 254 ? -10.778 10.482 22.306 1.00 97.88 254 PHE A C 1
ATOM 2119 O O . PHE A 1 254 ? -10.474 9.906 23.351 1.00 97.88 254 PHE A O 1
ATOM 2126 N N . LYS A 1 255 ? -9.917 11.314 21.710 1.00 97.75 255 LYS A N 1
ATOM 2127 C CA . LYS A 1 255 ? -8.607 11.629 22.295 1.00 97.75 255 LYS A CA 1
ATOM 2128 C C . LYS A 1 255 ? -8.729 12.463 23.571 1.00 97.75 255 LYS A C 1
ATOM 2130 O O . LYS A 1 255 ? -7.983 12.212 24.520 1.00 97.75 255 LYS A O 1
ATOM 2135 N N . LEU A 1 256 ? -9.653 13.423 23.632 1.00 97.88 256 LEU A N 1
ATOM 2136 C CA . LEU A 1 256 ? -9.892 14.238 24.831 1.00 97.88 256 LEU A CA 1
ATOM 2137 C C . LEU A 1 256 ? -10.460 13.414 25.995 1.00 97.88 256 LEU A C 1
ATOM 2139 O O . LEU A 1 256 ? -10.121 13.696 27.150 1.00 97.88 256 LEU A O 1
ATOM 2143 N N . SER A 1 257 ? -11.226 12.359 25.698 1.00 96.94 257 SER A N 1
ATOM 2144 C CA . SER A 1 257 ? -11.736 11.395 26.681 1.00 96.94 257 SER A CA 1
ATOM 2145 C C . SER A 1 257 ? -10.700 10.349 27.129 1.00 96.94 257 SER A C 1
ATOM 2147 O O . SER A 1 257 ? -11.036 9.433 27.876 1.00 96.94 257 SER A O 1
ATOM 2149 N N . GLY A 1 258 ? -9.440 10.455 26.688 1.00 95.56 258 GLY A N 1
ATOM 2150 C CA . GLY A 1 258 ? -8.356 9.538 27.065 1.00 95.56 258 GLY A CA 1
ATOM 2151 C C . GLY A 1 258 ? -8.192 8.318 26.153 1.00 95.56 258 GLY A C 1
ATOM 2152 O O . GLY A 1 258 ? -7.383 7.437 26.451 1.00 95.56 258 GLY A O 1
ATOM 2153 N N . GLY A 1 259 ? -8.917 8.266 25.034 1.00 96.38 259 GLY A N 1
ATOM 2154 C CA . GLY A 1 259 ? -8.743 7.257 23.999 1.00 96.38 259 GLY A CA 1
ATOM 2155 C C . GLY A 1 259 ? -7.339 7.264 23.387 1.00 96.38 259 GLY A C 1
ATOM 2156 O O . GLY A 1 259 ? -6.603 8.260 23.406 1.00 96.38 259 GLY A O 1
ATOM 2157 N N . LYS A 1 260 ? -6.954 6.120 22.826 1.00 96.12 260 LYS A N 1
ATOM 2158 C CA . LYS A 1 260 ? -5.701 5.933 22.088 1.00 96.12 260 LYS A CA 1
ATOM 2159 C C . LYS A 1 260 ? -6.016 5.325 20.736 1.00 96.12 260 LYS A C 1
ATOM 2161 O O . LYS A 1 260 ? -6.844 4.417 20.670 1.00 96.12 260 LYS A O 1
ATOM 2166 N N . PHE A 1 261 ? -5.365 5.826 19.696 1.00 97.56 261 PHE A N 1
ATOM 2167 C CA . PHE A 1 261 ? -5.369 5.173 18.394 1.00 97.56 261 PHE A CA 1
ATOM 2168 C C . PHE A 1 261 ? -4.419 3.974 18.396 1.00 97.56 261 PHE A C 1
ATOM 2170 O O . PHE A 1 261 ? -3.678 3.735 19.356 1.00 97.56 261 PHE A O 1
ATOM 2177 N N . GLY A 1 262 ? -4.466 3.210 17.319 1.00 97.38 262 GLY A N 1
ATOM 2178 C CA . GLY A 1 262 ? -3.637 2.039 17.149 1.00 97.38 262 GLY A CA 1
ATOM 2179 C C . GLY A 1 262 ? -3.732 1.501 15.738 1.00 97.38 262 GLY A C 1
ATOM 2180 O O . GLY A 1 262 ? -4.331 2.128 14.865 1.00 97.38 262 GLY A O 1
ATOM 2181 N N . GLU A 1 263 ? -3.184 0.309 15.568 1.00 98.00 263 GLU A N 1
ATOM 2182 C CA . GLU A 1 263 ? -3.216 -0.486 14.345 1.00 98.00 263 GLU A CA 1
ATOM 2183 C C . GLU A 1 263 ? -3.802 -1.855 14.687 1.00 98.00 263 GLU A C 1
ATOM 2185 O O . GLU A 1 263 ? -3.557 -2.388 15.774 1.00 98.00 263 GLU A O 1
ATOM 2190 N N . GLY A 1 264 ? -4.637 -2.386 13.796 1.00 98.19 264 GLY A N 1
ATOM 2191 C CA . GLY A 1 264 ? -5.181 -3.735 13.897 1.00 98.19 264 GLY A CA 1
ATOM 2192 C C . GLY A 1 264 ? -4.465 -4.670 12.938 1.00 98.19 264 GLY A C 1
ATOM 2193 O O . GLY A 1 264 ? -4.201 -4.281 11.802 1.00 98.19 264 GLY A O 1
ATOM 2194 N N . ILE A 1 265 ? -4.181 -5.884 13.405 1.00 98.50 265 ILE A N 1
ATOM 2195 C CA . ILE A 1 265 ? -3.690 -7.000 12.602 1.00 98.50 265 ILE A CA 1
ATOM 2196 C C . ILE A 1 265 ? -4.864 -7.964 12.463 1.00 98.50 265 ILE A C 1
ATOM 2198 O O . ILE A 1 265 ? -5.305 -8.571 13.449 1.00 98.50 265 ILE A O 1
ATOM 2202 N N . CYS A 1 266 ? -5.380 -8.074 11.246 1.00 98.56 266 CYS A N 1
ATOM 2203 C CA . CYS A 1 266 ? -6.553 -8.876 10.928 1.00 98.56 266 CYS A CA 1
ATOM 2204 C C . CYS A 1 266 ? -6.272 -9.785 9.731 1.00 98.56 266 CYS A C 1
ATOM 2206 O O . CYS A 1 266 ? -5.299 -9.596 8.998 1.00 98.56 266 CYS A O 1
ATOM 2208 N N . TRP A 1 267 ? -7.125 -10.783 9.535 1.00 98.69 267 TRP A N 1
ATOM 2209 C CA . TRP A 1 267 ? -6.924 -11.806 8.519 1.00 98.69 267 TRP A CA 1
ATOM 2210 C C . TRP A 1 267 ? -8.240 -12.240 7.877 1.00 98.69 267 TRP A C 1
ATOM 2212 O O . TRP A 1 267 ? -9.321 -12.002 8.406 1.00 98.69 267 TRP A O 1
ATOM 2222 N N . ILE A 1 268 ? -8.140 -12.866 6.709 1.00 98.56 268 ILE A N 1
ATOM 2223 C CA . ILE A 1 268 ? -9.256 -13.509 6.009 1.00 98.56 268 ILE A CA 1
ATOM 2224 C C . ILE A 1 268 ? -8.784 -14.903 5.617 1.00 98.56 268 ILE A C 1
ATOM 2226 O O . ILE A 1 268 ? -7.681 -15.050 5.090 1.00 98.56 268 ILE A O 1
ATOM 2230 N N . LYS A 1 269 ? -9.603 -15.927 5.861 1.00 97.88 269 LYS A N 1
ATOM 2231 C CA . LYS A 1 269 ? -9.335 -17.263 5.323 1.00 97.88 269 LYS A CA 1
ATOM 2232 C C . LYS A 1 269 ? -9.591 -17.266 3.813 1.00 97.88 269 LYS A C 1
ATOM 2234 O O . LYS A 1 269 ? -10.587 -16.689 3.363 1.00 97.88 269 LYS A O 1
ATOM 2239 N N . LYS A 1 270 ? -8.663 -17.853 3.053 1.00 91.44 270 LYS A N 1
ATOM 2240 C CA . LYS A 1 270 ? -8.758 -17.999 1.598 1.00 91.44 270 LYS A CA 1
ATOM 2241 C C . LYS A 1 270 ? -10.107 -18.571 1.187 1.00 91.44 270 LYS A C 1
ATOM 2243 O O . LYS A 1 270 ? -10.592 -19.517 1.841 1.00 91.44 270 LYS A O 1
#

Mean predicted aligned error: 3.36 Å

Foldseek 3Di:
DFLPCLVLLQADDVLRVVLRVVCVVCVVVLLVLLVCLLVPNVVSCPPPFQSSLQNSLSNLLVVLVVVCVVLVNDPVFLSQLSNLLRLQCVVVVVRHHDPSVVSSCSSHVQWTQQFQKIKGFDQQQDPPDPCVLPPDDRRQTEIEIGGGPDDALDLVRVVNSVVRVVVVCVRRVVVRDHFKYKYKFLLLAPCLPVQDDCPGSSNSNNVQWAFRDKDQDCQRVCCVQQVDRDDDLDLVVLVVTDPPDSSSVSVSVCSNVVHTGTMTMTMDTD

pLDDT: mean 96.26, std 4.13, range [51.44, 98.88]

Solvent-accessible surface area (backbone atoms only — not comparable to full-atom values): 14649 Å² total; per-residue (Å²): 123,74,60,87,47,43,86,58,23,57,44,57,68,70,51,39,54,51,38,36,60,51,35,64,77,41,45,73,64,35,53,63,47,10,53,39,39,55,75,66,41,62,70,78,54,59,97,53,55,30,45,57,38,36,43,17,51,51,49,21,45,60,58,32,48,53,52,33,56,75,68,69,47,57,67,65,49,50,41,52,31,48,24,53,56,15,50,46,17,52,77,44,73,56,64,26,30,75,67,54,77,64,51,47,37,53,44,66,74,33,37,42,30,40,80,66,34,29,41,23,73,32,67,34,69,68,82,86,60,68,45,93,54,44,101,56,57,81,60,44,40,30,36,35,49,42,80,66,90,66,77,81,63,49,57,66,50,45,50,52,14,53,58,45,44,56,53,48,42,58,72,76,38,60,87,65,63,60,59,36,34,36,34,73,34,48,67,44,14,75,65,48,70,78,51,48,58,78,86,36,43,53,50,51,50,41,69,72,39,49,81,45,52,67,49,83,46,39,37,65,46,33,30,75,68,66,73,34,76,70,70,80,82,51,60,72,61,47,73,68,49,73,59,90,44,74,66,31,42,30,50,40,52,37,45,70,75,69,51,73,58,22,26,7,39,29,31,37,78,107

Secondary structure (DSSP, 8-state):
---TTGGGTT--HHHHHHHHHHHHHHHHHHHHHHHHHHTT-GGGGTT--HHHHHHHHHHHHHHHHHHHHHTT--HHHHHHHHTHHHHHHHHTTTSS-S-HHHHHHHHTT-EEEETTEEEEEEE---TTS-GGGSSS-TT-EEEEEE--S-S---HHHHHHHHHHHHHHHHHH-TTS--SEEEEEEGGG-GGGGGTS-TTSHHHHHHTTSEEEEEE---HHHHHHHHS-SS----HHHHHTS--SSHHHHHHHHHHHTT----EEEEEEE-

Radius of gyration: 20.0 Å; Cα contacts (8 Å, |Δi|>4): 435; chains: 1; bounding box: 45×45×53 Å

Sequence (270 aa):
MRLLYAQKAGIERDLCEKVCRYYEKHDAKINKTAEKFYLGNDLCLNNKSDLFRLACVLKAFEYTHNDYVKNRISDDVFFDTISDIGIWCEENANKGLSNFRWLKNHVHLELFRLGRLQFQLFPSKNILFDYSKLPFSRGDNLIYIHIPKAANLDIEECKKSIDYARRFFAEYFSEFEYDYFICESWLLFKGNAKFMKKSANIIKFAELFEYGYSIYNEAQAFERIFGISVPIRSKRKIAALPQNTSLQKSAVEFKLSGGKFGEGICWIKK

Nearest PDB structures (foldseek):
  4q38-assembly1_A  TM=7.882E-01  e=4.898E-15  Actinoplanes teichomyceticus
  6iix-assembly1_A  TM=7.700E-01  e=2.570E-14  Actinoplanes teichomyceticus
  4mfq-assembly1_A  TM=7.740E-01  e=4.882E-14  Actinoplanes teichomyceticus
  4mfz-assembly1_A  TM=7.742E-01  e=2.182E-13  Nonomuraea gerenzanensis